Protein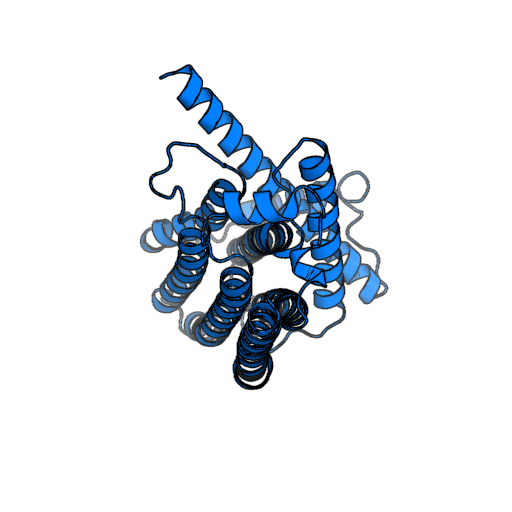 AF-A0A849WTG2-F1 (afdb_monomer)

Structure (mmCIF, N/CA/C/O backbone):
data_AF-A0A849WTG2-F1
#
_entry.id   AF-A0A849WTG2-F1
#
loop_
_atom_site.group_PDB
_atom_site.id
_atom_site.type_symbol
_atom_site.label_atom_id
_atom_site.label_alt_id
_atom_site.label_comp_id
_atom_site.label_asym_id
_atom_site.label_entity_id
_atom_site.label_seq_id
_atom_site.pdbx_PDB_ins_code
_atom_site.Cartn_x
_atom_site.Cartn_y
_atom_site.Cartn_z
_atom_site.occupancy
_atom_site.B_iso_or_equiv
_atom_site.auth_seq_id
_atom_site.auth_comp_id
_atom_site.auth_asym_id
_atom_site.auth_atom_id
_atom_site.pdbx_PDB_model_num
ATOM 1 N N . MET A 1 1 ? -2.937 24.743 -24.403 1.00 61.78 1 MET A N 1
ATOM 2 C CA . MET A 1 1 ? -2.869 24.737 -22.921 1.00 61.78 1 MET A CA 1
ATOM 3 C C . MET A 1 1 ? -4.159 24.230 -22.278 1.00 61.78 1 MET A C 1
ATOM 5 O O . MET A 1 1 ? -4.073 23.287 -21.507 1.00 61.78 1 MET A O 1
ATOM 9 N N . MET A 1 2 ? -5.340 24.755 -22.633 1.00 72.12 2 MET A N 1
ATOM 10 C CA . MET A 1 2 ? -6.619 24.367 -22.003 1.00 72.12 2 MET A CA 1
ATOM 11 C C . MET A 1 2 ? -6.964 22.867 -22.123 1.00 72.12 2 MET A C 1
ATOM 13 O O . MET A 1 2 ? -7.321 22.248 -21.130 1.00 72.12 2 MET A O 1
ATOM 17 N N . PHE A 1 3 ? -6.751 22.249 -23.293 1.00 72.12 3 PHE A N 1
ATOM 18 C CA . PHE A 1 3 ? -6.973 20.804 -23.487 1.00 72.12 3 PHE A CA 1
ATOM 19 C C . PHE A 1 3 ? -6.063 19.912 -22.629 1.00 72.12 3 PHE A C 1
ATOM 21 O O . PHE A 1 3 ? -6.516 18.898 -22.115 1.00 72.12 3 PHE A O 1
ATOM 28 N N . HIS A 1 4 ? -4.798 20.296 -22.437 1.00 70.12 4 HIS A N 1
ATOM 29 C CA . HIS A 1 4 ? -3.868 19.532 -21.595 1.00 70.12 4 HIS A CA 1
ATOM 30 C C . HIS A 1 4 ? -4.206 19.676 -20.108 1.00 70.12 4 HIS A C 1
ATOM 32 O O . HIS A 1 4 ? -4.157 18.700 -19.371 1.00 70.12 4 HIS A O 1
ATOM 38 N N . ALA A 1 5 ? -4.587 20.881 -19.673 1.00 73.69 5 ALA A N 1
ATOM 39 C CA . ALA A 1 5 ? -5.042 21.104 -18.304 1.00 73.69 5 ALA A CA 1
ATOM 40 C C . ALA A 1 5 ? -6.329 20.316 -18.003 1.00 73.69 5 ALA A C 1
ATOM 42 O O . ALA A 1 5 ? -6.465 19.747 -16.925 1.00 73.69 5 ALA A O 1
ATOM 43 N N . MET A 1 6 ? -7.246 20.238 -18.972 1.00 78.25 6 MET A N 1
ATOM 44 C CA . MET A 1 6 ? -8.478 19.462 -18.845 1.00 78.25 6 MET A CA 1
ATOM 45 C C . MET A 1 6 ? -8.214 17.951 -18.796 1.00 78.25 6 MET A C 1
ATOM 47 O O . MET A 1 6 ? -8.833 17.267 -17.987 1.00 78.25 6 MET A O 1
ATOM 51 N N . ALA A 1 7 ? -7.274 17.442 -19.601 1.00 78.25 7 ALA A N 1
ATOM 52 C CA . ALA A 1 7 ? -6.858 16.039 -19.556 1.00 78.25 7 ALA A CA 1
ATOM 53 C C . ALA A 1 7 ? -6.260 15.669 -18.189 1.00 78.25 7 ALA A C 1
ATOM 55 O O . ALA A 1 7 ? -6.759 14.755 -17.543 1.00 78.25 7 ALA A O 1
ATOM 56 N N . LEU A 1 8 ? -5.301 16.460 -17.692 1.00 77.44 8 LEU A N 1
ATOM 57 C CA . LEU A 1 8 ? -4.694 16.268 -16.367 1.00 77.44 8 LEU A CA 1
ATOM 58 C C . LEU A 1 8 ? -5.721 16.337 -15.228 1.00 77.44 8 LEU A C 1
ATOM 60 O O . LEU A 1 8 ? -5.628 15.594 -14.253 1.00 77.44 8 LEU A O 1
ATOM 64 N N . ALA A 1 9 ? -6.710 17.229 -15.331 1.00 81.25 9 ALA A N 1
ATOM 65 C CA . ALA A 1 9 ? -7.776 17.325 -14.339 1.00 81.25 9 ALA A CA 1
ATOM 66 C C . ALA A 1 9 ? -8.668 16.075 -14.345 1.00 81.25 9 ALA A C 1
ATOM 68 O O . ALA A 1 9 ? -8.989 15.545 -13.283 1.00 81.25 9 ALA A O 1
ATOM 69 N N . LEU A 1 10 ? -9.053 15.590 -15.527 1.00 84.62 10 LEU A N 1
ATOM 70 C CA . LEU A 1 10 ? -9.894 14.404 -15.673 1.00 84.62 10 LEU A CA 1
ATOM 71 C C . LEU A 1 10 ? -9.171 13.137 -15.201 1.00 84.62 10 LEU A C 1
ATOM 73 O O . LEU A 1 10 ? -9.749 12.322 -14.484 1.00 84.62 10 LEU A O 1
ATOM 77 N N . GLU A 1 11 ? -7.890 13.026 -15.532 1.00 80.25 11 GLU A N 1
ATOM 78 C CA . GLU A 1 11 ? -6.968 12.022 -15.014 1.00 80.25 11 GLU A CA 1
ATOM 79 C C . GLU A 1 11 ? -6.910 12.062 -13.482 1.00 80.25 11 GLU A C 1
ATOM 81 O O . GLU A 1 11 ? -7.234 11.072 -12.822 1.00 80.25 11 GLU A O 1
ATOM 86 N N . GLY A 1 12 ? -6.597 13.217 -12.889 1.00 82.94 12 GLY A N 1
ATOM 87 C CA . GLY A 1 12 ? -6.542 13.377 -11.434 1.00 82.94 12 GLY A CA 1
ATOM 88 C C . GLY A 1 12 ? -7.851 12.995 -10.735 1.00 82.94 12 GLY A C 1
ATOM 89 O O . GLY A 1 12 ? -7.831 12.328 -9.697 1.00 82.94 12 GLY A O 1
ATOM 90 N N . VAL A 1 13 ? -8.997 13.344 -11.329 1.00 87.94 13 VAL A N 1
ATOM 91 C CA . VAL A 1 13 ? -10.321 12.924 -10.844 1.00 87.94 13 VAL A CA 1
ATOM 92 C C . VAL A 1 13 ? -10.489 11.406 -10.932 1.00 87.94 13 VAL A C 1
ATOM 94 O O . VAL A 1 13 ? -10.992 10.807 -9.983 1.00 87.94 13 VAL A O 1
ATOM 97 N N . ALA A 1 14 ? -10.039 10.766 -12.013 1.00 87.12 14 ALA A N 1
ATOM 98 C CA . ALA A 1 14 ? -10.108 9.315 -12.166 1.00 87.12 14 ALA A CA 1
ATOM 99 C C . ALA A 1 14 ? -9.269 8.582 -11.106 1.00 87.12 14 ALA A C 1
ATOM 101 O O . ALA A 1 14 ? -9.755 7.627 -10.500 1.00 87.12 14 ALA A O 1
ATOM 102 N N . VAL A 1 15 ? -8.054 9.056 -10.808 1.00 86.50 15 VAL A N 1
ATOM 103 C CA . VAL A 1 15 ? -7.213 8.476 -9.743 1.00 86.50 15 VAL A CA 1
ATOM 104 C C . VAL A 1 15 ? -7.817 8.695 -8.364 1.00 86.50 15 VAL A C 1
ATOM 106 O O . VAL A 1 15 ? -7.842 7.771 -7.547 1.00 86.50 15 VAL A O 1
ATOM 109 N N . ALA A 1 16 ? -8.361 9.884 -8.103 1.00 88.69 16 ALA A N 1
ATOM 110 C CA . ALA A 1 16 ? -9.050 10.150 -6.849 1.00 88.69 16 ALA A CA 1
ATOM 111 C C . ALA A 1 16 ? -10.282 9.251 -6.676 1.00 88.69 16 ALA A C 1
ATOM 113 O O . ALA A 1 16 ? -10.484 8.689 -5.597 1.00 88.69 16 ALA A O 1
ATOM 114 N N . ALA A 1 17 ? -11.070 9.062 -7.736 1.00 90.69 17 ALA A N 1
ATOM 115 C CA . ALA A 1 17 ? -12.213 8.157 -7.744 1.00 90.69 17 ALA A CA 1
ATOM 116 C C . ALA A 1 17 ? -11.779 6.700 -7.530 1.00 90.69 17 ALA A C 1
ATOM 118 O O . ALA A 1 17 ? -12.360 6.012 -6.694 1.00 90.69 17 ALA A O 1
ATOM 119 N N . PHE A 1 18 ? -10.723 6.245 -8.212 1.00 90.12 18 PHE A N 1
ATOM 120 C CA . PHE A 1 18 ? -10.178 4.897 -8.051 1.00 90.12 18 PHE A CA 1
ATOM 121 C C . PHE A 1 18 ? -9.731 4.627 -6.610 1.00 90.12 18 PHE A C 1
ATOM 123 O O . PHE A 1 18 ? -10.156 3.638 -6.011 1.00 90.12 18 PHE A O 1
ATOM 130 N N . LEU A 1 19 ? -8.914 5.511 -6.033 1.00 91.44 19 LEU A N 1
ATOM 131 C CA . LEU A 1 19 ? -8.413 5.355 -4.668 1.00 91.44 19 LEU A CA 1
ATOM 132 C C . LEU A 1 19 ? -9.533 5.376 -3.635 1.00 91.44 19 LEU A C 1
ATOM 134 O O . LEU A 1 19 ? -9.585 4.513 -2.760 1.00 91.44 19 LEU A O 1
ATOM 138 N N . THR A 1 20 ? -10.432 6.358 -3.728 1.00 90.69 20 THR A N 1
ATOM 139 C CA . THR A 1 20 ? -11.531 6.500 -2.766 1.00 90.69 20 THR A CA 1
ATOM 140 C C . THR A 1 20 ? -12.502 5.333 -2.857 1.00 90.69 20 THR A C 1
ATOM 142 O O . THR A 1 20 ? -12.829 4.749 -1.824 1.00 90.69 20 THR A O 1
ATOM 145 N N . ALA A 1 21 ? -12.905 4.929 -4.065 1.00 90.62 21 ALA A N 1
ATOM 146 C CA . ALA A 1 21 ? -13.768 3.770 -4.264 1.00 90.62 21 ALA A CA 1
ATOM 147 C C . ALA A 1 21 ? -13.108 2.491 -3.734 1.00 90.62 21 ALA A C 1
ATOM 149 O O . ALA A 1 21 ? -13.734 1.747 -2.979 1.00 90.62 21 ALA A O 1
ATOM 150 N N . SER A 1 22 ? -11.829 2.271 -4.049 1.00 90.50 22 SER A N 1
ATOM 151 C CA . SER A 1 22 ? -11.081 1.102 -3.580 1.00 90.50 22 SER A CA 1
ATOM 152 C C . SER A 1 22 ? -10.961 1.076 -2.058 1.00 90.50 22 SER A C 1
ATOM 154 O O . SER A 1 22 ? -11.213 0.039 -1.454 1.00 90.50 22 SER A O 1
ATOM 156 N N . ALA A 1 23 ? -10.660 2.205 -1.410 1.00 89.06 23 ALA A N 1
ATOM 157 C CA . ALA A 1 23 ? -10.573 2.287 0.048 1.00 89.06 23 ALA A CA 1
ATOM 158 C C . ALA A 1 23 ? -11.930 2.052 0.738 1.00 89.06 23 ALA A C 1
ATOM 160 O O . ALA A 1 23 ? -11.987 1.378 1.768 1.00 89.06 23 ALA A O 1
ATOM 161 N N . VAL A 1 24 ? -13.028 2.560 0.165 1.00 88.69 24 VAL A N 1
ATOM 162 C CA . VAL A 1 24 ? -14.396 2.300 0.650 1.00 88.69 24 VAL A CA 1
ATOM 163 C C . VAL A 1 24 ? -14.738 0.815 0.523 1.00 88.69 24 VAL A C 1
ATOM 165 O O . VAL A 1 24 ? -15.196 0.205 1.490 1.00 88.69 24 VAL A O 1
ATOM 168 N N . VAL A 1 25 ? -14.474 0.207 -0.637 1.00 88.25 25 VAL A N 1
ATOM 169 C CA . VAL A 1 25 ? -14.691 -1.232 -0.851 1.00 88.25 25 VAL A CA 1
ATOM 170 C C . VAL A 1 25 ? -13.848 -2.049 0.124 1.00 88.25 25 VAL A C 1
ATOM 172 O O . VAL A 1 25 ? -14.373 -2.965 0.756 1.00 88.25 25 VAL A O 1
ATOM 175 N N . LEU A 1 26 ? -12.578 -1.685 0.312 1.00 88.12 26 LEU A N 1
ATOM 176 C CA . LEU A 1 26 ? -11.672 -2.360 1.235 1.00 88.12 26 LEU A CA 1
ATOM 177 C C . LEU A 1 26 ? -12.213 -2.329 2.666 1.00 88.12 26 LEU A C 1
ATOM 179 O O . LEU A 1 26 ? -12.314 -3.375 3.293 1.00 88.12 26 LEU A O 1
ATOM 183 N N . LEU A 1 27 ? -12.640 -1.162 3.157 1.00 86.56 27 LEU A N 1
ATOM 184 C CA . LEU A 1 27 ? -13.248 -1.011 4.484 1.00 86.56 27 LEU A CA 1
ATOM 185 C C . LEU A 1 27 ? -14.504 -1.872 4.660 1.00 86.56 27 LEU A C 1
ATOM 187 O O . LEU A 1 27 ? -14.713 -2.469 5.720 1.00 86.56 27 LEU A O 1
ATOM 191 N N . GLN A 1 28 ? -15.350 -1.941 3.632 1.00 86.94 28 GLN A N 1
ATOM 192 C CA . GLN A 1 28 ? -16.576 -2.730 3.680 1.00 86.94 28 GLN A CA 1
ATOM 193 C C . GLN A 1 28 ? -16.267 -4.231 3.702 1.00 86.94 28 GLN A C 1
ATOM 195 O O . GLN A 1 28 ? -16.820 -4.971 4.521 1.00 86.94 28 GLN A O 1
ATOM 200 N N . LEU A 1 29 ? -15.359 -4.678 2.831 1.00 87.56 29 LEU A N 1
ATOM 201 C CA . LEU A 1 29 ? -14.892 -6.061 2.787 1.00 87.56 29 LEU A CA 1
ATOM 202 C C . LEU A 1 29 ? -14.212 -6.452 4.098 1.00 87.56 29 LEU A C 1
ATOM 204 O O . LEU A 1 29 ? -14.473 -7.528 4.621 1.00 87.56 29 LEU A O 1
ATOM 208 N N . GLU A 1 30 ? -13.417 -5.563 4.683 1.00 85.19 30 GLU A N 1
ATOM 209 C CA . GLU A 1 30 ? -12.710 -5.797 5.937 1.00 85.19 30 GLU A CA 1
ATOM 210 C C . GLU A 1 30 ? -13.672 -6.073 7.104 1.00 85.19 30 GLU A C 1
ATOM 212 O O . GLU A 1 30 ? -13.393 -6.925 7.952 1.00 85.19 30 GLU A O 1
ATOM 217 N N . ARG A 1 31 ? -14.830 -5.399 7.133 1.00 83.69 31 ARG A N 1
ATOM 218 C CA . ARG A 1 31 ? -15.900 -5.649 8.115 1.00 83.69 31 ARG A CA 1
ATOM 219 C C . ARG A 1 31 ? -16.615 -6.972 7.872 1.00 83.69 31 ARG A C 1
ATOM 221 O O . ARG A 1 31 ? -16.946 -7.663 8.832 1.00 83.69 31 ARG A O 1
ATOM 228 N N . ARG A 1 32 ? -16.850 -7.331 6.608 1.00 86.50 32 ARG A N 1
ATOM 229 C CA . ARG A 1 32 ? -17.451 -8.624 6.251 1.00 86.50 32 ARG A CA 1
ATOM 230 C C . ARG A 1 32 ? -16.522 -9.782 6.599 1.00 86.50 32 ARG A C 1
ATOM 232 O O . ARG A 1 32 ? -16.961 -10.715 7.255 1.00 86.50 32 ARG A O 1
ATOM 239 N N . VAL A 1 33 ? -15.244 -9.698 6.233 1.00 86.44 33 VAL A N 1
ATOM 240 C CA . VAL A 1 33 ? -14.244 -10.724 6.563 1.00 86.44 33 VAL A CA 1
ATOM 241 C C . VAL A 1 33 ? -14.075 -10.847 8.072 1.00 86.44 33 VAL A C 1
ATOM 243 O O . VAL A 1 33 ? -14.044 -11.959 8.581 1.00 86.44 33 VAL A O 1
ATOM 246 N N . GLN A 1 34 ? -14.057 -9.735 8.810 1.00 84.38 34 GLN A N 1
ATOM 247 C CA . GLN A 1 34 ? -14.027 -9.796 10.271 1.00 84.38 34 GLN A CA 1
ATOM 248 C C . GLN A 1 34 ? -15.245 -10.526 10.848 1.00 84.38 34 GLN A C 1
ATOM 250 O O . GLN A 1 34 ? -15.098 -11.348 11.744 1.00 84.38 34 GLN A O 1
ATOM 255 N N . ALA A 1 35 ? -16.442 -10.244 10.334 1.00 86.31 35 ALA A N 1
ATOM 256 C CA . ALA A 1 35 ? -17.654 -10.917 10.782 1.00 86.31 35 ALA A CA 1
ATOM 257 C C . ALA A 1 35 ? -17.614 -12.425 10.484 1.00 86.31 35 ALA A C 1
ATOM 259 O O . ALA A 1 35 ? -17.965 -13.221 11.350 1.00 86.31 35 ALA A O 1
ATOM 260 N N . LEU A 1 36 ? -17.094 -12.810 9.313 1.00 86.50 36 LEU A N 1
ATOM 261 C CA . LEU A 1 36 ? -16.883 -14.210 8.941 1.00 86.50 36 LEU A CA 1
ATOM 262 C C . LEU A 1 36 ? -15.901 -14.920 9.884 1.00 86.50 36 LEU A C 1
ATOM 264 O O . LEU A 1 36 ? -16.203 -16.019 10.339 1.00 86.50 36 LEU A O 1
ATOM 268 N N . VAL A 1 37 ? -14.767 -14.289 10.212 1.00 85.31 37 VAL A N 1
ATOM 269 C CA . VAL A 1 37 ? -13.775 -14.832 11.163 1.00 85.31 37 VAL A CA 1
ATOM 270 C C . VAL A 1 37 ? -14.373 -14.983 12.566 1.00 85.31 37 VAL A C 1
ATOM 272 O O . VAL A 1 37 ? -14.095 -15.952 13.261 1.00 85.31 37 VAL A O 1
ATOM 275 N N . GLU A 1 38 ? -15.224 -14.045 12.977 1.00 86.56 38 GLU A N 1
ATOM 276 C CA . GLU A 1 38 ? -15.895 -14.051 14.282 1.00 86.56 38 GLU A CA 1
ATOM 277 C C . GLU A 1 38 ? -17.193 -14.888 14.296 1.00 86.56 38 GLU A C 1
ATOM 279 O O . GLU A 1 38 ? -17.930 -14.844 15.280 1.00 86.56 38 GLU A O 1
ATOM 284 N N . HIS A 1 39 ? -17.505 -15.623 13.218 1.00 87.12 39 HIS A N 1
ATOM 285 C CA . HIS A 1 39 ? -18.748 -16.390 13.048 1.00 87.12 39 HIS A CA 1
ATOM 286 C C . HIS A 1 39 ? -20.031 -15.592 13.353 1.00 87.12 39 HIS A C 1
ATOM 288 O O . HIS A 1 39 ? -21.012 -16.124 13.875 1.00 87.12 39 HIS A O 1
ATOM 294 N N . ARG A 1 40 ? -20.049 -14.302 12.999 1.00 88.25 40 ARG A N 1
ATOM 295 C CA . ARG A 1 40 ? -21.227 -13.431 13.101 1.00 88.25 40 ARG A CA 1
ATOM 296 C C . ARG A 1 40 ? -21.621 -12.867 11.743 1.00 88.25 40 ARG A C 1
ATOM 298 O O . ARG A 1 40 ? -20.834 -12.824 10.801 1.00 88.25 40 ARG A O 1
ATOM 305 N N . VAL A 1 41 ? -22.856 -12.388 11.648 1.00 84.00 41 VAL A N 1
ATOM 306 C CA . VAL A 1 41 ? -23.346 -11.738 10.429 1.00 84.00 41 VAL A CA 1
ATOM 307 C C . VAL A 1 41 ? -22.656 -10.382 10.262 1.00 84.00 41 VAL A C 1
ATOM 309 O O . VAL A 1 41 ? -22.558 -9.592 11.205 1.00 84.00 41 VAL A O 1
ATOM 312 N N . GLY A 1 42 ? -22.136 -10.135 9.058 1.00 81.00 42 GLY A N 1
ATOM 313 C CA . GLY A 1 42 ? -21.521 -8.863 8.689 1.00 81.00 42 GLY A CA 1
ATOM 314 C C . GLY A 1 42 ? -22.534 -7.722 8.559 1.00 81.00 42 GLY A C 1
ATOM 315 O O . GLY A 1 42 ? -23.732 -7.912 8.756 1.00 81.00 42 GLY A O 1
ATOM 316 N N . PRO A 1 43 ? -22.070 -6.509 8.227 1.00 79.00 43 PRO A N 1
ATOM 317 C CA . PRO A 1 43 ? -22.969 -5.387 7.990 1.00 79.00 43 PRO A CA 1
ATOM 318 C C . PRO A 1 43 ? -23.872 -5.662 6.776 1.00 79.00 43 PRO A C 1
ATOM 320 O O . PRO A 1 43 ? -23.395 -5.634 5.643 1.00 79.00 43 PRO A O 1
ATOM 323 N N . ASP A 1 44 ? -25.161 -5.899 7.032 1.00 80.88 44 ASP A N 1
ATOM 324 C CA . ASP A 1 44 ? -26.187 -6.187 6.012 1.00 80.88 44 ASP A CA 1
ATOM 325 C C . ASP A 1 44 ? -27.456 -5.321 6.172 1.00 80.88 44 ASP A C 1
ATOM 327 O O . ASP A 1 44 ? -28.506 -5.595 5.607 1.00 80.88 44 ASP A O 1
ATOM 331 N N . GLN A 1 45 ? -27.384 -4.265 6.991 1.00 75.44 45 GLN A N 1
ATOM 332 C CA . GLN A 1 45 ? -28.571 -3.510 7.412 1.00 75.44 45 GLN A CA 1
ATOM 333 C C . GLN A 1 45 ? -28.904 -2.308 6.517 1.00 75.44 45 GLN A C 1
ATOM 335 O O . GLN A 1 45 ? -30.073 -1.949 6.404 1.00 75.44 45 GLN A O 1
ATOM 340 N N . VAL A 1 46 ? -27.910 -1.650 5.902 1.00 80.38 46 VAL A N 1
ATOM 341 C CA . VAL A 1 46 ? -28.131 -0.406 5.139 1.00 80.38 46 VAL A CA 1
ATOM 342 C C . VAL A 1 46 ? -27.754 -0.571 3.662 1.00 80.38 46 VAL A C 1
ATOM 344 O O . VAL A 1 46 ? -26.576 -0.589 3.297 1.00 80.38 46 VAL A O 1
ATOM 347 N N . GLY A 1 47 ? -28.775 -0.619 2.801 1.00 78.56 47 GLY A N 1
ATOM 348 C CA . GLY A 1 47 ? -28.646 -0.815 1.351 1.00 78.56 47 GLY A CA 1
ATOM 349 C C . GLY A 1 47 ? -28.472 -2.287 0.942 1.00 78.56 47 GLY A C 1
ATOM 350 O O . GLY A 1 47 ? -28.310 -3.147 1.807 1.00 78.56 47 GLY A O 1
ATOM 351 N N . PRO A 1 48 ? -28.485 -2.603 -0.367 1.00 77.25 48 PRO A N 1
ATOM 352 C CA . PRO A 1 48 ? -28.322 -3.974 -0.851 1.00 77.25 48 PRO A CA 1
ATOM 353 C C . PRO A 1 48 ? -26.940 -4.516 -0.454 1.00 77.25 48 PRO A C 1
ATOM 355 O O . PRO A 1 48 ? -25.907 -3.950 -0.819 1.00 77.25 48 PRO A O 1
ATOM 358 N N . GLY A 1 49 ? -26.914 -5.578 0.357 1.00 74.25 49 GLY A N 1
ATOM 359 C CA . GLY A 1 49 ? -25.685 -6.142 0.919 1.00 74.25 49 GLY A CA 1
ATOM 360 C C . GLY A 1 49 ? -24.941 -5.204 1.883 1.00 74.25 49 GLY A C 1
ATOM 361 O O . GLY A 1 49 ? -23.726 -5.320 2.044 1.00 74.25 49 GLY A O 1
ATOM 362 N N . GLY A 1 50 ? -25.582 -4.190 2.462 1.00 75.88 50 GLY A N 1
ATOM 363 C CA . GLY A 1 50 ? -24.893 -3.255 3.356 1.00 75.88 50 GLY A CA 1
ATOM 364 C C . GLY A 1 50 ? -23.954 -2.260 2.656 1.00 75.88 50 GLY A C 1
ATOM 365 O O . GLY A 1 50 ? -23.141 -1.626 3.329 1.00 75.88 50 GLY A O 1
ATOM 366 N N . ALA A 1 51 ? -24.021 -2.103 1.327 1.00 75.81 51 ALA A N 1
ATOM 367 C CA . ALA A 1 51 ? -23.124 -1.217 0.567 1.00 75.81 51 ALA A CA 1
ATOM 368 C C . ALA A 1 51 ? -23.140 0.247 1.055 1.00 75.81 51 ALA A C 1
ATOM 370 O O . ALA A 1 51 ? -22.135 0.950 0.967 1.00 75.81 51 ALA A O 1
ATOM 371 N N . LEU A 1 52 ? -24.264 0.699 1.616 1.00 80.38 52 LEU A N 1
ATOM 372 C CA . LEU A 1 52 ? -24.443 2.065 2.110 1.00 80.38 52 LEU A CA 1
ATOM 373 C C . LEU A 1 52 ? -24.079 2.216 3.599 1.00 80.38 52 LEU A C 1
ATOM 375 O O . LEU A 1 52 ? -24.140 3.322 4.139 1.00 80.38 52 LEU A O 1
ATOM 379 N N . GLN A 1 53 ? -23.657 1.140 4.270 1.00 82.62 53 GLN A N 1
ATOM 380 C CA . GLN A 1 53 ? -23.332 1.154 5.698 1.00 82.62 53 GLN A CA 1
ATOM 381 C C . GLN A 1 53 ? -22.203 2.140 6.036 1.00 82.62 53 GLN A C 1
ATOM 383 O O . GLN A 1 53 ? -22.280 2.843 7.041 1.00 82.62 53 GLN A O 1
ATOM 388 N N . LEU A 1 54 ? -21.162 2.224 5.199 1.00 78.75 54 LEU A N 1
ATOM 389 C CA . LEU A 1 54 ? -20.047 3.156 5.415 1.00 78.75 54 LEU A CA 1
ATOM 390 C C . LEU A 1 54 ? -20.488 4.619 5.333 1.00 78.75 54 LEU A C 1
ATOM 392 O O . LEU A 1 54 ? -20.024 5.439 6.123 1.00 78.75 54 LEU A O 1
ATOM 396 N N . LEU A 1 55 ? -21.412 4.936 4.422 1.00 79.00 55 LEU A N 1
ATOM 397 C CA . LEU A 1 55 ? -21.988 6.276 4.328 1.00 79.00 55 LEU A CA 1
ATOM 398 C C . LEU A 1 55 ? -22.825 6.588 5.572 1.00 79.00 55 LEU A C 1
ATOM 400 O O . LEU A 1 55 ? -22.667 7.657 6.155 1.00 79.00 55 LEU A O 1
ATOM 404 N N . ALA A 1 56 ? -23.650 5.645 6.033 1.00 80.75 56 ALA A N 1
ATOM 405 C CA . ALA A 1 56 ? -24.437 5.816 7.254 1.00 80.75 56 ALA A CA 1
ATOM 406 C C . ALA A 1 56 ? -23.554 6.040 8.496 1.00 80.75 56 ALA A C 1
ATOM 408 O O . ALA A 1 56 ? -23.850 6.910 9.317 1.00 80.75 56 ALA A O 1
ATOM 409 N N . ASP A 1 57 ? -22.442 5.310 8.614 1.00 76.44 57 ASP A N 1
ATOM 410 C CA . ASP A 1 57 ? -21.482 5.496 9.704 1.00 76.44 57 ASP A CA 1
ATOM 411 C C . ASP A 1 57 ? -20.783 6.854 9.632 1.00 76.44 57 ASP A C 1
ATOM 413 O O . ASP A 1 57 ? -20.641 7.521 10.660 1.00 76.44 57 ASP A O 1
ATOM 417 N N . LEU A 1 58 ? -20.399 7.296 8.432 1.00 75.50 58 LEU A N 1
ATOM 418 C CA . LEU A 1 58 ? -19.826 8.622 8.225 1.00 75.50 58 LEU A CA 1
ATOM 419 C C . LEU A 1 58 ? -20.811 9.714 8.664 1.00 75.50 58 LEU A C 1
ATOM 421 O O . LEU A 1 58 ? -20.456 10.561 9.485 1.00 75.50 58 LEU A O 1
ATOM 425 N N . PHE A 1 59 ? -22.062 9.658 8.194 1.00 79.25 59 PHE A N 1
ATOM 426 C CA . PHE A 1 59 ? -23.113 10.601 8.591 1.00 79.25 59 PHE A CA 1
ATOM 427 C C . PHE A 1 59 ? -23.332 10.603 10.105 1.00 79.25 59 PHE A C 1
ATOM 429 O O . PHE A 1 59 ? -23.354 11.665 10.730 1.00 79.25 59 PHE A O 1
ATOM 436 N N . LYS A 1 60 ? -23.418 9.420 10.720 1.00 77.44 60 LYS A N 1
ATOM 437 C CA . LYS A 1 60 ? -23.578 9.265 12.170 1.00 77.44 60 LYS A CA 1
ATOM 438 C C . LYS A 1 60 ? -22.436 9.913 12.949 1.00 77.44 60 LYS A C 1
ATOM 440 O O . LYS A 1 60 ? -22.674 10.522 13.993 1.00 77.44 60 LYS A O 1
ATOM 445 N N . MET A 1 61 ? -21.199 9.779 12.476 1.00 71.44 61 MET A N 1
ATOM 446 C CA . MET A 1 61 ? -20.033 10.367 13.133 1.00 71.44 61 MET A CA 1
ATOM 447 C C . MET A 1 61 ? -19.971 11.884 12.961 1.00 71.44 61 MET A C 1
ATOM 449 O O . MET A 1 61 ? -19.727 12.581 13.946 1.00 71.44 61 MET A O 1
ATOM 453 N N . VAL A 1 62 ? -20.236 12.395 11.753 1.00 73.44 62 VAL A N 1
ATOM 454 C CA . VAL A 1 62 ? -20.307 13.840 11.479 1.00 73.44 62 VAL A CA 1
ATOM 455 C C . VAL A 1 62 ? -21.369 14.494 12.361 1.00 73.44 62 VAL A C 1
ATOM 457 O O . VAL A 1 62 ? -21.098 15.515 12.992 1.00 73.44 62 VAL A O 1
ATOM 460 N N . TRP A 1 63 ? -22.536 13.858 12.485 1.00 74.81 63 TRP A N 1
ATOM 461 C CA . TRP A 1 63 ? -23.635 14.346 13.316 1.00 74.81 63 TRP A CA 1
ATOM 462 C C . TRP A 1 63 ? -23.327 14.301 14.818 1.00 74.81 63 TRP A C 1
ATOM 464 O O . TRP A 1 63 ? -23.692 15.209 15.558 1.00 74.81 63 TRP A O 1
ATOM 474 N N . ARG A 1 64 ? -22.609 13.269 15.289 1.00 66.62 64 ARG A N 1
ATOM 475 C CA . ARG A 1 64 ? -22.182 13.151 16.699 1.00 66.62 64 ARG A CA 1
ATOM 476 C C . ARG A 1 64 ? -21.097 14.149 17.114 1.00 66.62 64 ARG A C 1
ATOM 478 O O . ARG A 1 64 ? -20.805 14.234 18.303 1.00 66.62 64 ARG A O 1
ATOM 485 N N . GLY A 1 65 ? -20.505 14.869 16.161 1.00 56.47 65 GLY A N 1
ATOM 486 C CA . GLY A 1 65 ? -19.819 16.149 16.346 1.00 56.47 65 GLY A CA 1
ATOM 487 C C . GLY A 1 65 ? -19.126 16.395 17.692 1.00 56.47 65 GLY A C 1
ATOM 488 O O . GLY A 1 65 ? -19.599 17.197 18.488 1.00 56.47 65 GLY A O 1
ATOM 489 N N . ARG A 1 66 ? -17.939 15.816 17.917 1.00 53.62 66 ARG A N 1
ATOM 490 C CA . ARG A 1 66 ? -16.932 16.452 18.791 1.00 53.62 66 ARG A CA 1
ATOM 491 C C . ARG A 1 66 ? -15.803 16.994 17.923 1.00 53.62 66 ARG A C 1
ATOM 493 O O . ARG A 1 66 ? -14.857 16.283 17.587 1.00 53.62 66 ARG A O 1
ATOM 500 N N . ARG A 1 67 ? -15.942 18.259 17.518 1.00 54.34 67 ARG A N 1
ATOM 501 C CA . ARG A 1 67 ? -14.914 19.028 16.806 1.00 54.34 67 ARG A CA 1
ATOM 502 C C . ARG A 1 67 ? -13.886 19.558 17.805 1.00 54.34 67 ARG A C 1
ATOM 504 O O . ARG A 1 67 ? -13.953 20.708 18.203 1.00 54.34 67 ARG A O 1
ATOM 511 N N . ASN A 1 68 ? -12.911 18.727 18.153 1.00 55.53 68 ASN A N 1
ATOM 512 C CA . ASN A 1 68 ? -11.667 19.198 18.769 1.00 55.53 68 ASN A CA 1
ATOM 513 C C . ASN A 1 68 ? -10.525 19.051 17.756 1.00 55.53 68 ASN A C 1
ATOM 515 O O . ASN A 1 68 ? -9.603 18.268 17.969 1.00 55.53 68 ASN A O 1
ATOM 519 N N . LEU A 1 69 ? -10.617 19.714 16.601 1.00 58.34 69 LEU A N 1
ATOM 520 C CA . LEU A 1 69 ? -9.464 19.909 15.717 1.00 58.34 69 LEU A CA 1
ATOM 521 C C . LEU A 1 69 ? -9.011 21.353 15.898 1.00 58.34 69 LEU A C 1
ATOM 523 O O . LEU A 1 69 ? -9.772 22.275 15.614 1.00 58.34 69 LEU A O 1
ATOM 527 N N . SER A 1 70 ? -7.801 21.532 16.419 1.00 64.56 70 SER A N 1
ATOM 528 C CA . SER A 1 70 ? -7.177 22.850 16.474 1.00 64.56 70 SER A CA 1
ATOM 529 C C . SER A 1 70 ? -6.913 23.328 15.046 1.00 64.56 70 SER A C 1
ATOM 531 O O . SER A 1 70 ? -6.441 22.552 14.212 1.00 64.56 70 SER A O 1
ATOM 533 N N . LEU A 1 71 ? -7.185 24.605 14.757 1.00 68.12 71 LEU A N 1
ATOM 534 C CA . LEU A 1 71 ? -6.889 25.209 13.450 1.00 68.12 71 LEU A CA 1
ATOM 535 C C . LEU A 1 71 ? -5.397 25.097 13.086 1.00 68.12 71 LEU A C 1
ATOM 537 O O . LEU A 1 71 ? -5.066 25.016 11.907 1.00 68.12 71 LEU A O 1
ATOM 541 N N . ALA A 1 72 ? -4.513 25.016 14.086 1.00 69.44 72 ALA A N 1
ATOM 542 C CA . ALA A 1 72 ? -3.074 24.846 13.890 1.00 69.44 72 ALA A CA 1
ATOM 543 C C . ALA A 1 72 ? -2.688 23.463 13.329 1.00 69.44 72 ALA A C 1
ATOM 545 O O . ALA A 1 72 ? -1.658 23.330 12.676 1.00 69.44 72 ALA A O 1
ATOM 546 N N . GLU A 1 73 ? -3.507 22.432 13.553 1.00 70.00 73 GLU A N 1
ATOM 547 C CA . GLU A 1 73 ? -3.231 21.073 13.067 1.00 70.00 73 GLU A CA 1
ATOM 548 C C . GLU A 1 73 ? -3.745 20.852 11.635 1.00 70.00 73 GLU A C 1
ATOM 550 O O . GLU A 1 73 ? -3.295 19.935 10.946 1.00 70.00 73 GLU A O 1
ATOM 555 N N . LEU A 1 74 ? -4.687 21.684 11.176 1.00 74.88 74 LEU A N 1
ATOM 556 C CA . LEU A 1 74 ? -5.368 21.540 9.889 1.00 74.88 74 LEU A CA 1
ATOM 557 C C . LEU A 1 74 ? -4.425 21.358 8.681 1.00 74.88 74 LEU A C 1
ATOM 559 O O . LEU A 1 74 ? -4.688 20.433 7.913 1.00 74.88 74 LEU A O 1
ATOM 563 N N . PRO A 1 75 ? -3.335 22.140 8.496 1.00 79.12 75 PRO A N 1
ATOM 564 C CA . PRO A 1 75 ? -2.459 21.977 7.332 1.00 79.12 75 PRO A CA 1
ATOM 565 C C . PRO A 1 75 ? -1.728 20.626 7.302 1.00 79.12 75 PRO A C 1
ATOM 567 O O . PRO A 1 75 ? -1.479 20.083 6.229 1.00 79.12 75 PRO A O 1
ATOM 570 N N . PHE A 1 76 ? -1.406 20.049 8.462 1.00 76.81 76 PHE A N 1
ATOM 571 C CA . PHE A 1 76 ? -0.750 18.741 8.527 1.00 76.81 76 PHE A CA 1
ATOM 572 C C . PHE A 1 76 ? -1.727 17.613 8.195 1.00 76.81 76 PHE A C 1
ATOM 574 O O . PHE A 1 76 ? -1.383 16.694 7.453 1.00 76.81 76 PHE A O 1
ATOM 581 N N . TRP A 1 77 ? -2.966 17.705 8.688 1.00 76.75 77 TRP A N 1
ATOM 582 C CA . TRP A 1 77 ? -4.019 16.744 8.359 1.00 76.75 77 TRP A CA 1
ATOM 583 C C . TRP A 1 77 ? -4.388 16.763 6.882 1.00 76.75 77 TRP A C 1
ATOM 585 O O . TRP A 1 77 ? -4.572 15.702 6.287 1.00 76.75 77 TRP A O 1
ATOM 595 N N . THR A 1 78 ? -4.490 17.951 6.283 1.00 83.25 78 THR A N 1
ATOM 596 C CA . THR A 1 78 ? -4.770 18.073 4.851 1.00 83.25 78 THR A CA 1
ATOM 597 C C . THR A 1 78 ? -3.605 17.542 4.026 1.00 83.25 78 THR A C 1
ATOM 599 O O . THR A 1 78 ? -3.836 16.740 3.125 1.00 83.25 78 THR A O 1
ATOM 602 N N . ALA A 1 79 ? -2.360 17.895 4.363 1.00 84.81 79 ALA A N 1
ATOM 603 C CA . ALA A 1 79 ? -1.183 17.364 3.679 1.00 84.81 79 ALA A CA 1
ATOM 604 C C . ALA A 1 79 ? -1.139 15.829 3.732 1.00 84.81 79 ALA A C 1
ATOM 606 O O . ALA A 1 79 ? -0.980 15.181 2.698 1.00 84.81 79 ALA A O 1
ATOM 607 N N . LEU A 1 80 ? -1.358 15.244 4.913 1.00 82.81 80 LEU A N 1
ATOM 608 C CA . LEU A 1 80 ? -1.366 13.796 5.085 1.00 82.81 80 LEU A CA 1
ATOM 609 C C . LEU A 1 80 ? -2.500 13.126 4.287 1.00 82.81 80 LEU A C 1
ATOM 611 O O . LEU A 1 80 ? -2.2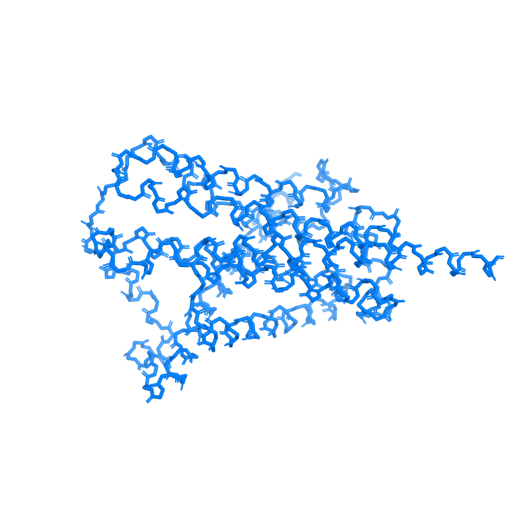87 12.061 3.712 1.00 82.81 80 LEU A O 1
ATOM 615 N N . PHE A 1 81 ? -3.674 13.763 4.203 1.00 86.69 81 PHE A N 1
ATOM 616 C CA . PHE A 1 81 ? -4.809 13.270 3.418 1.00 86.69 81 PHE A CA 1
ATOM 617 C C . PHE A 1 81 ? -4.528 13.210 1.919 1.00 86.69 81 PHE A C 1
ATOM 619 O O . PHE A 1 81 ? -4.886 12.231 1.269 1.00 86.69 81 PHE A O 1
ATOM 626 N N . PHE A 1 82 ? -3.908 14.254 1.364 1.00 88.56 82 PHE A N 1
ATOM 627 C CA . PHE A 1 82 ? -3.664 14.356 -0.076 1.00 88.56 82 PHE A CA 1
ATOM 628 C C . PHE A 1 82 ? -2.463 13.532 -0.544 1.00 88.56 82 PHE A C 1
ATOM 630 O O . PHE A 1 82 ? -2.370 13.195 -1.723 1.00 88.56 82 PHE A O 1
ATOM 637 N N . LEU A 1 83 ? -1.561 13.156 0.359 1.00 89.12 83 LEU A N 1
ATOM 638 C CA . LEU A 1 83 ? -0.339 12.439 0.014 1.00 89.12 83 LEU A CA 1
ATOM 639 C C . LEU A 1 83 ? -0.545 11.093 -0.722 1.00 89.12 83 LEU A C 1
ATOM 641 O O . LEU A 1 83 ? 0.105 10.909 -1.752 1.00 89.12 83 LEU A O 1
ATOM 645 N N . PRO A 1 84 ? -1.448 10.176 -0.309 1.00 89.50 84 PRO A N 1
ATOM 646 C CA . PRO A 1 84 ? -1.702 8.944 -1.066 1.00 89.50 84 PRO A CA 1
ATOM 647 C C . PRO A 1 84 ? -2.279 9.206 -2.468 1.00 89.50 84 PRO A C 1
ATOM 649 O O . PRO A 1 84 ? -2.030 8.427 -3.391 1.00 89.50 84 PRO A O 1
ATOM 652 N N . PHE A 1 85 ? -3.001 10.318 -2.659 1.00 89.94 85 PHE A N 1
ATOM 653 C CA . PHE A 1 85 ? -3.488 10.736 -3.977 1.00 89.94 85 PHE A CA 1
ATOM 654 C C . PHE A 1 85 ? -2.347 11.191 -4.875 1.00 89.94 85 PHE A C 1
ATOM 656 O O . PHE A 1 85 ? -2.269 10.747 -6.015 1.00 89.94 85 PHE A O 1
ATOM 663 N N . VAL A 1 86 ? -1.437 12.020 -4.355 1.00 88.62 86 VAL A N 1
ATOM 664 C CA . VAL A 1 86 ? -0.238 12.450 -5.091 1.00 88.62 86 VAL A CA 1
ATOM 665 C C . VAL A 1 86 ? 0.637 11.246 -5.437 1.00 88.62 86 VAL A C 1
ATOM 667 O O . VAL A 1 86 ? 1.075 11.119 -6.575 1.00 88.62 86 VAL A O 1
ATOM 670 N N . PHE A 1 87 ? 0.836 10.329 -4.488 1.00 89.56 87 PHE A N 1
ATOM 671 C CA . PHE A 1 87 ? 1.584 9.091 -4.705 1.00 89.56 87 PHE A CA 1
ATOM 672 C C . PHE A 1 87 ? 0.995 8.267 -5.857 1.00 89.56 87 PHE A C 1
ATOM 674 O O . PHE A 1 87 ? 1.701 7.884 -6.783 1.00 89.56 87 PHE A O 1
ATOM 681 N N . THR A 1 88 ? -0.316 8.036 -5.840 1.00 87.50 88 THR A N 1
ATOM 682 C CA . THR A 1 88 ? -0.975 7.204 -6.857 1.00 87.50 88 THR A CA 1
ATOM 683 C C . THR A 1 88 ? -1.098 7.921 -8.200 1.00 87.50 88 THR A C 1
ATOM 685 O O . THR A 1 88 ? -1.049 7.283 -9.245 1.00 87.50 88 THR A O 1
ATOM 688 N N . ALA A 1 89 ? -1.199 9.252 -8.187 1.00 85.94 89 ALA A N 1
ATOM 689 C CA . ALA A 1 89 ? -1.133 10.059 -9.395 1.00 85.94 89 ALA A CA 1
ATOM 690 C C . ALA A 1 89 ? 0.238 9.913 -10.071 1.00 85.94 89 ALA A C 1
ATOM 692 O O . ALA A 1 89 ? 0.296 9.627 -11.257 1.00 85.94 89 ALA A O 1
ATOM 693 N N . ILE A 1 90 ? 1.340 10.022 -9.321 1.00 84.38 90 ILE A N 1
ATOM 694 C CA . ILE A 1 90 ? 2.689 9.796 -9.873 1.00 84.38 90 ILE A CA 1
ATOM 695 C C . ILE A 1 90 ? 2.854 8.352 -10.362 1.00 84.38 90 ILE A C 1
ATOM 697 O O . ILE A 1 90 ? 3.534 8.125 -11.354 1.00 84.38 90 ILE A O 1
ATOM 701 N N . LEU A 1 91 ? 2.231 7.380 -9.689 1.00 83.81 91 LEU A N 1
ATOM 702 C CA . LEU A 1 91 ? 2.306 5.974 -10.083 1.00 83.81 91 LEU A CA 1
ATOM 703 C C . LEU A 1 91 ? 1.619 5.678 -11.424 1.00 83.81 91 LEU A C 1
ATOM 705 O O . LEU A 1 91 ? 2.139 4.879 -12.194 1.00 83.81 91 LEU A O 1
ATOM 709 N N . PHE A 1 92 ? 0.437 6.250 -11.671 1.00 78.75 92 PHE A N 1
ATOM 710 C CA . PHE A 1 92 ? -0.361 5.937 -12.864 1.00 78.75 92 PHE A CA 1
ATOM 711 C C . PHE A 1 92 ? -0.186 6.921 -14.013 1.00 78.75 92 PHE A C 1
ATOM 713 O O . PHE A 1 92 ? -0.486 6.567 -15.151 1.00 78.75 92 PHE A O 1
ATOM 720 N N . PHE A 1 93 ? 0.284 8.139 -13.747 1.00 73.75 93 PHE A N 1
ATOM 721 C CA . PHE A 1 93 ? 0.491 9.124 -14.798 1.00 73.75 93 PHE A CA 1
ATOM 722 C C . PHE A 1 93 ? 1.929 9.099 -15.289 1.00 73.75 93 PHE A C 1
ATOM 724 O O . PHE A 1 93 ? 2.804 9.784 -14.760 1.00 73.75 93 PHE A O 1
ATOM 731 N N . GLU A 1 94 ? 2.128 8.381 -16.392 1.00 60.06 94 GLU A N 1
ATOM 732 C CA . GLU A 1 94 ? 3.271 8.539 -17.291 1.00 60.06 94 GLU A CA 1
ATOM 733 C C . GLU A 1 94 ? 3.119 9.860 -18.062 1.00 60.06 94 GLU A C 1
ATOM 735 O O . GLU A 1 94 ? 2.876 9.905 -19.266 1.00 60.06 94 GLU A O 1
ATOM 740 N N . ALA A 1 95 ? 3.164 10.988 -17.354 1.00 48.28 95 ALA A N 1
ATOM 741 C CA . ALA A 1 95 ? 3.087 12.281 -18.008 1.00 48.28 95 ALA A CA 1
ATOM 742 C C . ALA A 1 95 ? 4.475 12.634 -18.583 1.00 48.28 95 ALA A C 1
ATOM 744 O O . ALA A 1 95 ? 5.415 12.842 -17.809 1.00 48.28 95 ALA A O 1
ATOM 745 N N . PRO A 1 96 ? 4.612 12.828 -19.913 1.00 46.38 96 PRO A N 1
ATOM 746 C CA . PRO A 1 96 ? 5.891 13.095 -20.587 1.00 46.38 96 PRO A CA 1
ATOM 747 C C . PRO A 1 96 ? 6.529 14.457 -20.240 1.00 46.38 96 PRO A C 1
ATOM 749 O O . PRO A 1 96 ? 7.429 14.913 -20.940 1.00 46.38 96 PRO A O 1
ATOM 752 N N . ARG A 1 97 ? 6.027 15.164 -19.214 1.00 49.47 97 ARG A N 1
ATOM 753 C CA . ARG A 1 97 ? 6.461 16.508 -18.794 1.00 49.47 97 ARG A CA 1
ATOM 754 C C . ARG A 1 97 ? 6.294 16.774 -17.294 1.00 49.47 97 ARG A C 1
ATOM 756 O O . ARG A 1 97 ? 6.060 17.917 -16.901 1.00 49.47 97 ARG A O 1
ATOM 763 N N . THR A 1 98 ? 6.375 15.759 -16.437 1.00 57.25 98 THR A N 1
ATOM 764 C CA . THR A 1 98 ? 6.550 16.035 -15.001 1.00 57.25 98 THR A CA 1
ATOM 765 C C . THR A 1 98 ? 8.026 16.334 -14.718 1.00 57.25 98 THR A C 1
ATOM 767 O O . THR A 1 98 ? 8.902 15.776 -15.380 1.00 57.25 98 THR A O 1
ATOM 770 N N . PRO A 1 99 ? 8.356 17.168 -13.715 1.00 56.22 99 PRO A N 1
ATOM 771 C CA . PRO A 1 99 ? 9.749 17.396 -13.307 1.00 56.22 99 PRO A CA 1
ATOM 772 C C . PRO A 1 99 ? 10.437 16.133 -12.752 1.00 56.22 99 PRO A C 1
ATOM 774 O O . PRO A 1 99 ? 11.608 16.175 -12.382 1.00 56.22 99 PRO A O 1
ATOM 777 N N . VAL A 1 100 ? 9.702 15.022 -12.656 1.00 61.03 100 VAL A N 1
ATOM 778 C CA . VAL A 1 100 ? 10.106 13.758 -12.041 1.00 61.03 100 VAL A CA 1
ATOM 779 C C . VAL A 1 100 ? 10.396 12.681 -13.095 1.00 61.03 100 VAL A C 1
ATOM 781 O O . VAL A 1 100 ? 10.768 11.565 -12.738 1.00 61.03 100 VAL A O 1
ATOM 784 N N . GLN A 1 101 ? 10.265 13.003 -14.387 1.00 67.69 101 GLN A N 1
ATOM 785 C CA . GLN A 1 101 ? 10.487 12.059 -15.479 1.00 67.69 101 GLN A CA 1
ATOM 786 C C . GLN A 1 101 ? 11.858 11.379 -15.348 1.00 67.69 101 GLN A C 1
ATOM 788 O O . GLN A 1 101 ? 12.889 12.027 -15.144 1.00 67.69 101 GLN A O 1
ATOM 793 N N . GLY A 1 102 ? 11.863 10.049 -15.403 1.00 68.81 102 GLY A N 1
ATOM 794 C CA . GLY A 1 102 ? 13.075 9.250 -15.218 1.00 68.81 102 GLY A CA 1
ATOM 795 C C . GLY A 1 102 ? 13.484 8.998 -13.756 1.00 68.81 102 GLY A C 1
ATOM 796 O O . GLY A 1 102 ? 14.459 8.292 -13.515 1.00 68.81 102 GLY A O 1
ATOM 797 N N . ARG A 1 103 ? 12.775 9.567 -12.769 1.00 77.25 103 ARG A N 1
ATOM 798 C CA . ARG A 1 103 ? 13.064 9.445 -11.323 1.00 77.25 103 ARG A CA 1
ATOM 799 C C . ARG A 1 103 ? 11.817 9.159 -10.478 1.00 77.25 103 ARG A C 1
ATOM 801 O O . ARG A 1 103 ? 11.832 9.369 -9.265 1.00 77.25 103 ARG A O 1
ATOM 808 N N . GLU A 1 104 ? 10.740 8.687 -11.098 1.00 80.56 104 GLU A N 1
ATOM 809 C CA . GLU A 1 104 ? 9.434 8.492 -10.455 1.00 80.56 104 GLU A CA 1
ATOM 810 C C . GLU A 1 104 ? 9.518 7.576 -9.242 1.00 80.56 104 GLU A C 1
ATOM 812 O O . GLU A 1 104 ? 8.990 7.915 -8.188 1.00 80.56 104 GLU A O 1
ATOM 817 N N . VAL A 1 105 ? 10.248 6.460 -9.335 1.00 80.19 105 VAL A N 1
ATOM 818 C CA . VAL A 1 105 ? 10.334 5.526 -8.209 1.00 80.19 105 VAL A CA 1
ATOM 819 C C . VAL A 1 105 ? 11.053 6.161 -7.017 1.00 80.19 105 VAL A C 1
ATOM 821 O O . VAL A 1 105 ? 10.645 5.956 -5.876 1.00 80.19 105 VAL A O 1
ATOM 824 N N . LEU A 1 106 ? 12.064 7.005 -7.254 1.00 80.00 106 LEU A N 1
ATOM 825 C CA . LEU A 1 106 ? 12.711 7.765 -6.181 1.00 80.00 106 LEU A CA 1
ATOM 826 C C . LEU A 1 106 ? 11.730 8.752 -5.535 1.00 80.00 106 LEU A C 1
ATOM 828 O O . LEU A 1 106 ? 11.689 8.858 -4.313 1.00 80.00 106 LEU A O 1
ATOM 832 N N . ALA A 1 107 ? 10.920 9.449 -6.332 1.00 80.06 107 ALA A N 1
ATOM 833 C CA . ALA A 1 107 ? 9.902 10.351 -5.801 1.00 80.06 107 ALA A CA 1
ATOM 834 C C . ALA A 1 107 ? 8.817 9.611 -5.012 1.00 80.06 107 ALA A C 1
ATOM 836 O O . ALA A 1 107 ? 8.402 10.089 -3.959 1.00 80.06 107 ALA A O 1
ATOM 837 N N . LEU A 1 108 ? 8.402 8.427 -5.463 1.00 82.31 108 LEU A N 1
ATOM 838 C CA . LEU A 1 108 ? 7.464 7.575 -4.734 1.00 82.31 108 LEU A CA 1
ATOM 839 C C . LEU A 1 108 ? 8.054 7.120 -3.393 1.00 82.31 108 LEU A C 1
ATOM 841 O O . LEU A 1 108 ? 7.387 7.238 -2.367 1.00 82.31 108 LEU A O 1
ATOM 845 N N . LEU A 1 109 ? 9.322 6.697 -3.360 1.00 83.06 109 LEU A N 1
ATOM 846 C CA . LEU A 1 109 ? 10.020 6.373 -2.109 1.00 83.06 109 LEU A CA 1
ATOM 847 C C . LEU A 1 109 ? 10.116 7.587 -1.171 1.00 83.06 109 LEU A C 1
ATOM 849 O O . LEU A 1 109 ? 9.865 7.465 0.029 1.00 83.06 109 LEU A O 1
ATOM 853 N N . LEU A 1 110 ? 10.413 8.774 -1.710 1.00 82.31 110 LEU A N 1
ATOM 854 C CA . LEU A 1 110 ? 10.425 10.018 -0.938 1.00 82.31 110 LEU A CA 1
ATOM 855 C C . LEU A 1 110 ? 9.045 10.349 -0.364 1.00 82.31 110 LEU A C 1
ATOM 857 O O . LEU A 1 110 ? 8.958 10.767 0.785 1.00 82.31 110 LEU A O 1
ATOM 861 N N . LEU A 1 111 ? 7.963 10.131 -1.112 1.00 82.00 111 LEU A N 1
ATOM 862 C CA . LEU A 1 111 ? 6.606 10.363 -0.616 1.00 82.00 111 LEU A CA 1
ATOM 863 C C . LEU A 1 111 ? 6.237 9.425 0.535 1.00 82.00 111 LEU A C 1
ATOM 865 O O . LEU A 1 111 ? 5.597 9.867 1.487 1.00 82.00 111 LEU A O 1
ATOM 869 N N . ILE A 1 112 ? 6.677 8.166 0.496 1.00 80.81 112 ILE A N 1
ATOM 870 C CA . ILE A 1 112 ? 6.490 7.232 1.615 1.00 80.81 112 ILE A CA 1
ATOM 871 C C . ILE A 1 112 ? 7.280 7.711 2.849 1.00 80.81 112 ILE A C 1
ATOM 873 O O . ILE A 1 112 ? 6.787 7.641 3.969 1.00 80.81 112 ILE A O 1
ATOM 877 N N . LEU A 1 113 ? 8.483 8.265 2.674 1.00 81.62 113 LEU A N 1
ATOM 878 C CA . LEU A 1 113 ? 9.243 8.849 3.789 1.00 81.62 113 LEU A CA 1
ATOM 879 C C . LEU A 1 113 ? 8.560 10.101 4.358 1.00 81.62 113 LEU A C 1
ATOM 881 O O . LEU A 1 113 ? 8.451 10.253 5.576 1.00 81.62 113 LEU A O 1
ATOM 885 N N . VAL A 1 114 ? 8.063 10.984 3.487 1.00 83.31 114 VAL A N 1
ATOM 886 C CA . VAL A 1 114 ? 7.340 12.201 3.887 1.00 83.31 114 VAL A CA 1
ATOM 887 C C . VAL A 1 114 ? 6.059 11.854 4.644 1.00 83.31 114 VAL A C 1
ATOM 889 O O . VAL A 1 114 ? 5.748 12.537 5.619 1.00 83.31 114 VAL A O 1
ATOM 892 N N . SER A 1 115 ? 5.345 10.785 4.269 1.00 79.88 115 SER A N 1
ATOM 893 C CA . SER A 1 115 ? 4.158 10.342 5.014 1.00 79.88 115 SER A CA 1
ATOM 894 C C . SER A 1 115 ? 4.511 9.980 6.455 1.00 79.88 115 SER A C 1
ATOM 896 O O . SER A 1 115 ? 3.901 10.517 7.380 1.00 79.88 115 SER A O 1
ATOM 898 N N . GLY A 1 116 ? 5.561 9.178 6.658 1.00 75.19 116 GLY A N 1
ATOM 899 C CA . GLY A 1 116 ? 6.033 8.804 7.991 1.00 75.19 116 GLY A CA 1
ATOM 900 C C . GLY A 1 116 ? 6.480 10.008 8.827 1.00 75.19 116 GLY A C 1
ATOM 901 O O . GLY A 1 116 ? 6.188 10.079 10.022 1.00 75.19 116 GLY A O 1
ATOM 902 N N . ILE A 1 117 ? 7.134 10.993 8.201 1.00 77.56 117 ILE A N 1
ATOM 903 C CA . ILE A 1 117 ? 7.542 12.239 8.866 1.00 77.56 117 ILE A CA 1
ATOM 904 C C . ILE A 1 117 ? 6.318 13.063 9.287 1.00 77.56 117 ILE A C 1
ATOM 906 O O . ILE A 1 117 ? 6.253 13.516 10.429 1.00 77.56 117 ILE A O 1
ATOM 910 N N . LEU A 1 118 ? 5.332 13.250 8.406 1.00 76.88 118 LEU A N 1
ATOM 911 C CA . LEU A 1 118 ? 4.120 14.015 8.721 1.00 76.88 118 LEU A CA 1
ATOM 912 C C . LEU A 1 118 ? 3.320 13.374 9.858 1.00 76.88 118 LEU A C 1
ATOM 914 O O . LEU A 1 118 ? 2.857 14.072 10.759 1.00 76.88 118 LEU A O 1
ATOM 918 N N . GLU A 1 119 ? 3.206 12.049 9.863 1.00 72.50 119 GLU A N 1
ATOM 919 C CA . GLU A 1 119 ? 2.580 11.312 10.960 1.00 72.50 119 GLU A CA 1
ATOM 920 C C . GLU A 1 119 ? 3.336 11.488 12.283 1.00 72.50 119 GLU A C 1
ATOM 922 O O . GLU A 1 119 ? 2.716 11.704 13.330 1.00 72.50 119 GLU A O 1
ATOM 927 N N . ALA A 1 120 ? 4.673 11.467 12.242 1.00 71.25 120 ALA A N 1
ATOM 928 C CA . ALA A 1 120 ? 5.512 11.753 13.400 1.00 71.25 120 ALA A CA 1
ATOM 929 C C . ALA A 1 120 ? 5.322 13.190 13.912 1.00 71.25 120 ALA A C 1
ATOM 931 O O . ALA A 1 120 ? 5.204 13.408 15.118 1.00 71.25 120 ALA A O 1
ATOM 932 N N . PHE A 1 121 ? 5.217 14.174 13.019 1.00 72.56 121 PHE A N 1
ATOM 933 C CA . PHE A 1 121 ? 4.929 15.555 13.405 1.00 72.56 121 PHE A CA 1
ATOM 934 C C . PHE A 1 121 ? 3.552 15.689 14.063 1.00 72.56 121 PHE A C 1
ATOM 936 O O . PHE A 1 121 ? 3.457 16.272 15.144 1.00 72.56 121 PHE A O 1
ATOM 943 N N . ILE A 1 122 ? 2.503 15.098 13.484 1.00 71.19 122 ILE A N 1
ATOM 944 C CA . ILE A 1 122 ? 1.152 15.106 14.074 1.00 71.19 122 ILE A CA 1
ATOM 945 C C . ILE A 1 122 ? 1.162 14.463 15.468 1.00 71.19 122 ILE A C 1
ATOM 947 O O . ILE A 1 122 ? 0.500 14.956 16.381 1.00 71.19 122 ILE A O 1
ATOM 951 N N . SER A 1 123 ? 1.957 13.408 15.671 1.00 65.19 123 SER A N 1
ATOM 952 C CA . SER A 1 123 ? 2.149 12.798 16.990 1.00 65.19 123 SER A CA 1
ATOM 953 C C . SER A 1 123 ? 2.777 13.747 18.009 1.00 65.19 123 SER A C 1
ATOM 955 O O . SER A 1 123 ? 2.397 13.712 19.178 1.00 65.19 123 SER A O 1
ATOM 957 N N . ILE A 1 124 ? 3.787 14.524 17.610 1.00 65.88 124 ILE A N 1
ATOM 958 C CA . ILE A 1 124 ? 4.575 15.367 18.521 1.00 65.88 124 ILE A CA 1
ATOM 959 C C . ILE A 1 124 ? 3.791 16.616 18.928 1.00 65.88 124 ILE A C 1
ATOM 961 O O . ILE A 1 124 ? 3.838 17.008 20.094 1.00 65.88 124 ILE A O 1
ATOM 965 N N . TRP A 1 125 ? 3.060 17.214 17.984 1.00 63.12 125 TRP A N 1
ATOM 966 C CA . TRP A 1 125 ? 2.292 18.446 18.191 1.00 63.12 125 TRP A CA 1
ATOM 967 C C . TRP A 1 125 ? 0.967 18.237 18.933 1.00 63.12 125 TRP A C 1
ATOM 969 O O . TRP A 1 125 ? 0.358 19.203 19.399 1.00 63.12 125 TRP A O 1
ATOM 979 N N . ARG A 1 126 ? 0.534 16.984 19.106 1.00 62.44 126 ARG A N 1
ATOM 980 C CA . ARG A 1 126 ? -0.682 16.657 19.850 1.00 62.44 126 ARG A CA 1
ATOM 981 C C . ARG A 1 126 ? -0.513 16.995 21.337 1.00 62.44 126 ARG A C 1
ATOM 983 O O . ARG A 1 126 ? 0.267 16.380 22.060 1.00 62.44 126 ARG A O 1
ATOM 990 N N . THR A 1 127 ? -1.291 17.969 21.802 1.00 45.31 127 THR A N 1
ATOM 991 C CA . THR A 1 127 ? -1.235 18.595 23.140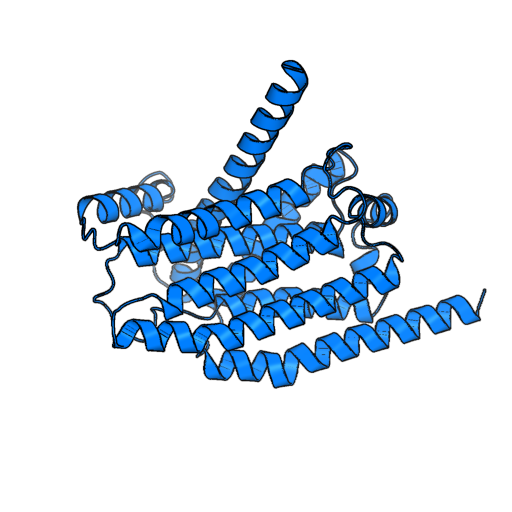 1.00 45.31 127 THR A CA 1
ATOM 992 C C . THR A 1 127 ? -1.996 17.807 24.225 1.00 45.31 127 THR A C 1
ATOM 994 O O . THR A 1 127 ? -2.484 18.381 25.194 1.00 45.31 127 THR A O 1
ATOM 997 N N . GLY A 1 128 ? -2.119 16.483 24.074 1.00 52.66 128 GLY A N 1
ATOM 998 C CA . GLY A 1 128 ? -2.831 15.595 25.002 1.00 52.66 128 GLY A CA 1
ATOM 999 C C . GLY A 1 128 ? -1.913 14.501 25.543 1.00 52.66 128 GLY A C 1
ATOM 1000 O O . GLY A 1 128 ? -1.342 13.738 24.765 1.00 52.66 128 GLY A O 1
ATOM 1001 N N . GLY A 1 129 ? -1.767 14.433 26.871 1.00 53.31 129 GLY A N 1
ATOM 1002 C CA . GLY A 1 129 ? -0.759 13.616 27.553 1.00 53.31 129 GLY A CA 1
ATOM 1003 C C . GLY A 1 129 ? -0.771 12.130 27.184 1.00 53.31 129 GLY A C 1
ATOM 1004 O O . GLY A 1 129 ? 0.289 11.595 26.905 1.00 53.31 129 GLY A O 1
ATOM 1005 N N . THR A 1 130 ? -1.930 11.466 27.111 1.00 57.84 130 THR A N 1
ATOM 1006 C CA . THR A 1 130 ? -2.017 10.011 26.853 1.00 57.84 130 THR A CA 1
ATOM 1007 C C . THR A 1 130 ? -1.866 9.656 25.372 1.00 57.84 130 THR A C 1
ATOM 1009 O O . THR A 1 130 ? -1.095 8.769 25.002 1.00 57.84 130 THR A O 1
ATOM 1012 N N . GLU A 1 131 ? -2.528 10.410 24.497 1.00 57.81 131 GLU A N 1
ATOM 1013 C CA . GLU A 1 131 ? -2.545 10.165 23.052 1.00 57.81 131 GLU A CA 1
ATOM 1014 C C . GLU A 1 131 ? -1.190 10.455 22.382 1.00 57.81 131 GLU A C 1
ATOM 1016 O O . GLU A 1 131 ? -0.836 9.813 21.390 1.00 57.81 131 GLU A O 1
ATOM 1021 N N . ARG A 1 132 ? -0.405 11.390 22.940 1.00 60.69 132 ARG A N 1
ATOM 1022 C CA . ARG A 1 132 ? 0.963 11.685 22.487 1.00 60.69 132 ARG A CA 1
ATOM 1023 C C . ARG A 1 132 ? 1.881 10.473 22.654 1.00 60.69 132 ARG A C 1
ATOM 1025 O O . ARG A 1 132 ? 2.654 10.171 21.747 1.00 60.69 132 ARG A O 1
ATOM 1032 N N . TYR A 1 133 ? 1.780 9.754 23.774 1.00 63.03 133 TYR A N 1
ATOM 1033 C CA . TYR A 1 133 ? 2.582 8.548 24.010 1.00 63.03 133 TYR A CA 1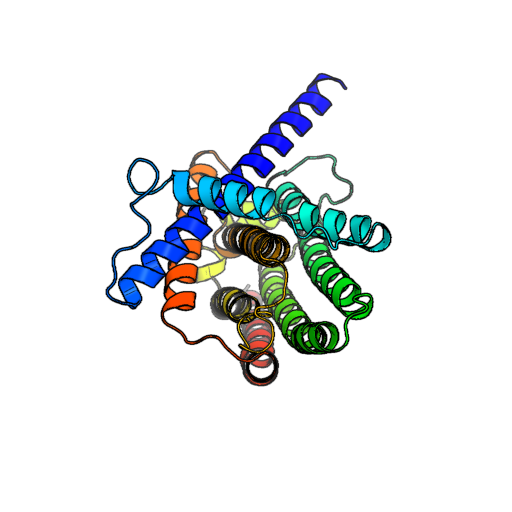
ATOM 1034 C C . TYR A 1 133 ? 2.118 7.358 23.171 1.00 63.03 133 TYR A C 1
ATOM 1036 O O . TYR A 1 133 ? 2.960 6.566 22.749 1.00 63.03 133 TYR A O 1
ATOM 1044 N N . ALA A 1 134 ? 0.813 7.241 22.900 1.00 63.62 134 ALA A N 1
ATOM 1045 C CA . ALA A 1 134 ? 0.294 6.218 21.998 1.00 63.62 134 ALA A CA 1
ATOM 1046 C C . ALA A 1 134 ? 0.913 6.374 20.602 1.00 63.62 134 ALA A C 1
ATOM 1048 O O . ALA A 1 134 ? 1.583 5.459 20.133 1.00 63.62 134 ALA A O 1
ATOM 1049 N N . PHE A 1 135 ? 0.812 7.559 19.987 1.00 65.12 135 PHE A N 1
ATOM 1050 C CA . PHE A 1 135 ? 1.386 7.804 18.660 1.00 65.12 135 PHE A CA 1
ATOM 1051 C C . PHE A 1 135 ? 2.917 7.740 18.621 1.00 65.12 135 PHE A C 1
ATOM 1053 O O . PHE A 1 135 ? 3.469 7.165 17.682 1.00 65.12 135 PHE A O 1
ATOM 1060 N N . ALA A 1 136 ? 3.610 8.258 19.640 1.00 67.50 136 ALA A N 1
ATOM 1061 C CA . ALA A 1 136 ? 5.072 8.244 19.670 1.00 67.50 136 ALA A CA 1
ATOM 1062 C C . ALA A 1 136 ? 5.645 6.819 19.599 1.00 67.50 136 ALA A C 1
ATOM 1064 O O . ALA A 1 136 ? 6.712 6.606 19.029 1.00 67.50 136 ALA A O 1
ATOM 1065 N N . ARG A 1 137 ? 4.912 5.825 20.118 1.00 68.81 137 ARG A N 1
ATOM 1066 C CA . ARG A 1 137 ? 5.298 4.410 20.043 1.00 68.81 137 ARG A CA 1
ATOM 1067 C C . ARG A 1 137 ? 5.136 3.796 18.649 1.00 68.81 137 ARG A C 1
ATOM 1069 O O . ARG A 1 137 ? 5.730 2.751 18.407 1.00 68.81 137 ARG A O 1
ATOM 1076 N N . HIS A 1 138 ? 4.362 4.404 17.750 1.00 73.19 138 HIS A N 1
ATOM 1077 C CA . HIS A 1 138 ? 4.162 3.912 16.381 1.00 73.19 138 HIS A CA 1
ATOM 1078 C C . HIS A 1 138 ? 5.227 4.413 15.406 1.00 73.19 138 HIS A C 1
ATOM 1080 O O . HIS A 1 138 ? 5.580 3.697 14.471 1.00 73.19 138 HIS A O 1
ATOM 1086 N N . ILE A 1 139 ? 5.789 5.602 15.639 1.00 78.56 139 ILE A N 1
ATOM 1087 C CA . ILE A 1 139 ? 6.744 6.239 14.718 1.00 78.56 139 ILE A CA 1
ATOM 1088 C C . ILE A 1 139 ? 7.936 5.326 14.382 1.00 78.56 139 ILE A C 1
ATOM 1090 O O . ILE A 1 139 ? 8.183 5.120 13.192 1.00 78.56 139 ILE A O 1
ATOM 1094 N N . PRO A 1 140 ? 8.650 4.718 15.356 1.00 81.00 140 PRO A N 1
ATOM 1095 C CA . PRO A 1 140 ? 9.825 3.907 15.040 1.00 81.00 140 PRO A CA 1
ATOM 1096 C C . PRO A 1 140 ? 9.462 2.679 14.201 1.00 81.00 140 PRO A C 1
ATOM 1098 O O . PRO A 1 140 ? 10.134 2.363 13.225 1.00 81.00 140 PRO A O 1
ATOM 1101 N N . SER A 1 141 ? 8.353 2.022 14.539 1.00 81.69 141 SER A N 1
ATOM 1102 C CA . SER A 1 141 ? 7.845 0.857 13.812 1.00 81.69 141 SER A CA 1
ATOM 1103 C C . SER A 1 141 ? 7.272 1.188 12.427 1.00 81.69 141 SER A C 1
ATOM 1105 O O . SER A 1 141 ? 7.170 0.320 11.572 1.00 81.69 141 SER A O 1
ATOM 1107 N N . ARG A 1 142 ? 6.877 2.436 12.159 1.00 81.62 142 ARG A N 1
ATOM 1108 C CA . ARG A 1 142 ? 6.517 2.861 10.800 1.00 81.62 142 ARG A CA 1
ATOM 1109 C C . ARG A 1 142 ? 7.759 3.201 9.992 1.00 81.62 142 ARG A C 1
ATOM 1111 O O . ARG A 1 142 ? 7.896 2.728 8.870 1.00 81.62 142 ARG A O 1
ATOM 1118 N N . ALA A 1 143 ? 8.701 3.932 10.588 1.00 84.19 143 ALA A N 1
ATOM 1119 C CA . ALA A 1 143 ? 9.976 4.266 9.960 1.00 84.19 143 ALA A CA 1
ATOM 1120 C C . ALA A 1 143 ? 10.752 3.010 9.523 1.00 84.19 143 ALA A C 1
ATOM 1122 O O . ALA A 1 143 ? 11.248 2.952 8.400 1.00 84.19 143 ALA A O 1
ATOM 1123 N N . MET A 1 144 ? 10.797 1.979 10.372 1.00 87.00 144 MET A N 1
ATOM 1124 C CA . MET A 1 144 ? 11.434 0.696 10.050 1.00 87.00 144 MET A CA 1
ATOM 1125 C C . MET A 1 144 ? 10.722 -0.047 8.907 1.00 87.00 144 MET A C 1
ATOM 1127 O O . MET A 1 144 ? 11.382 -0.624 8.038 1.00 87.00 144 MET A O 1
ATOM 1131 N N . GLY A 1 145 ? 9.390 0.011 8.849 1.00 88.00 145 GLY A N 1
ATOM 1132 C CA . GLY A 1 145 ? 8.609 -0.591 7.769 1.00 88.00 145 GLY A CA 1
ATOM 1133 C C . GLY A 1 145 ? 8.871 0.088 6.428 1.00 88.00 145 GLY A C 1
ATOM 1134 O O . GLY A 1 145 ? 9.099 -0.590 5.424 1.00 88.00 145 GLY A O 1
ATOM 1135 N N . ILE A 1 146 ? 8.938 1.422 6.434 1.00 86.88 146 ILE A N 1
ATOM 1136 C CA . ILE A 1 146 ? 9.272 2.238 5.260 1.00 86.88 146 ILE A CA 1
ATOM 1137 C C . ILE A 1 146 ? 10.701 1.954 4.784 1.00 86.88 146 ILE A C 1
ATOM 1139 O O . ILE A 1 146 ? 10.932 1.770 3.587 1.00 86.88 146 ILE A O 1
ATOM 1143 N N . LEU A 1 147 ? 11.662 1.870 5.709 1.00 88.94 147 LEU A N 1
ATOM 1144 C CA . LEU A 1 147 ? 13.045 1.513 5.391 1.00 88.94 147 LEU A CA 1
ATOM 1145 C C . LEU A 1 147 ? 13.122 0.132 4.722 1.00 88.94 147 LEU A C 1
ATOM 1147 O O . LEU A 1 147 ? 13.744 -0.014 3.672 1.00 88.94 147 LEU A O 1
ATOM 1151 N N . THR A 1 148 ? 12.431 -0.857 5.289 1.00 92.44 148 THR A N 1
ATOM 1152 C CA . THR A 1 148 ? 12.362 -2.224 4.751 1.00 92.44 148 THR A CA 1
ATOM 1153 C C . THR A 1 148 ? 11.775 -2.241 3.335 1.00 92.44 148 THR A C 1
ATOM 1155 O O . THR A 1 148 ? 12.344 -2.853 2.431 1.00 92.44 148 THR A O 1
ATOM 1158 N N . MET A 1 149 ? 10.663 -1.531 3.111 1.00 91.38 149 MET A N 1
ATOM 1159 C CA . MET A 1 149 ? 10.049 -1.392 1.784 1.00 91.38 149 MET A CA 1
ATOM 1160 C C . MET A 1 149 ? 11.006 -0.746 0.780 1.00 91.38 149 MET A C 1
ATOM 1162 O O . MET A 1 149 ? 11.105 -1.203 -0.357 1.00 91.38 149 MET A O 1
ATOM 1166 N N . SER A 1 150 ? 11.744 0.279 1.209 1.00 89.50 150 SER A N 1
ATOM 1167 C CA . SER A 1 150 ? 12.696 1.000 0.359 1.00 89.50 150 SER A CA 1
ATOM 1168 C C . SER A 1 150 ? 13.836 0.096 -0.111 1.00 89.50 150 SER A C 1
ATOM 1170 O O . SER A 1 150 ? 14.191 0.116 -1.288 1.00 89.50 150 SER A O 1
ATOM 1172 N N . ILE A 1 151 ? 14.364 -0.756 0.776 1.00 90.88 151 ILE A N 1
ATOM 1173 C CA . ILE A 1 151 ? 15.381 -1.756 0.417 1.00 90.88 151 ILE A CA 1
ATOM 1174 C C . ILE A 1 151 ? 14.804 -2.779 -0.565 1.00 90.88 151 ILE A C 1
ATOM 1176 O O . ILE A 1 151 ? 15.460 -3.110 -1.549 1.00 90.88 151 ILE A O 1
ATOM 1180 N N . CYS A 1 152 ? 13.562 -3.233 -0.360 1.00 92.31 152 CYS A N 1
ATOM 1181 C CA . CYS A 1 152 ? 12.912 -4.175 -1.277 1.00 92.31 152 CYS A CA 1
ATOM 1182 C C . CYS A 1 152 ? 12.773 -3.609 -2.700 1.00 92.31 152 CYS A C 1
ATOM 1184 O O . CYS A 1 152 ? 12.985 -4.334 -3.670 1.00 92.31 152 CYS A O 1
ATOM 1186 N N . VAL A 1 153 ? 12.477 -2.312 -2.832 1.00 89.69 153 VAL A N 1
ATOM 1187 C CA . VAL A 1 153 ? 12.446 -1.615 -4.129 1.00 89.69 153 VAL A CA 1
ATOM 1188 C C . VAL A 1 153 ? 13.852 -1.456 -4.711 1.00 89.69 153 VAL A C 1
ATOM 1190 O O . VAL A 1 153 ? 14.036 -1.618 -5.915 1.00 89.69 153 VAL A O 1
ATOM 1193 N N . ALA A 1 154 ? 14.870 -1.221 -3.877 1.00 89.56 154 ALA A N 1
ATOM 1194 C CA . ALA A 1 154 ? 16.258 -1.161 -4.335 1.00 89.56 154 ALA A CA 1
ATOM 1195 C C . ALA A 1 154 ? 16.730 -2.478 -4.984 1.00 89.56 154 ALA A C 1
ATOM 1197 O O . ALA A 1 154 ? 17.501 -2.438 -5.941 1.00 89.56 154 ALA A O 1
ATOM 1198 N N . VAL A 1 155 ? 16.218 -3.633 -4.538 1.00 90.31 155 VAL A N 1
ATOM 1199 C CA . VAL A 1 155 ? 16.452 -4.931 -5.205 1.00 90.31 155 VAL A CA 1
ATOM 1200 C C . VAL A 1 155 ? 15.957 -4.912 -6.657 1.00 90.31 155 VAL A C 1
ATOM 1202 O O . VAL A 1 155 ? 16.625 -5.420 -7.554 1.00 90.31 155 VAL A O 1
ATOM 1205 N N . VAL A 1 156 ? 14.815 -4.273 -6.920 1.00 87.88 156 VAL A N 1
ATOM 1206 C CA . VAL A 1 156 ? 14.258 -4.156 -8.277 1.00 87.88 156 VAL A CA 1
ATOM 1207 C C . VAL A 1 156 ? 15.116 -3.243 -9.154 1.00 87.88 156 VAL A C 1
ATOM 1209 O O . VAL A 1 156 ? 15.308 -3.528 -10.338 1.00 87.88 156 VAL A O 1
ATOM 1212 N N . PHE A 1 157 ? 15.703 -2.190 -8.580 1.00 86.81 157 PHE A N 1
ATOM 1213 C CA . PHE A 1 157 ? 16.649 -1.330 -9.297 1.00 86.81 157 PHE A CA 1
ATOM 1214 C C . PHE A 1 157 ? 17.931 -2.055 -9.686 1.00 86.81 157 PHE A C 1
ATOM 1216 O O . PHE A 1 157 ? 18.430 -1.835 -10.787 1.00 86.81 157 PHE A O 1
ATOM 1223 N N . LEU A 1 158 ? 18.451 -2.938 -8.825 1.00 86.62 158 LEU A N 1
ATOM 1224 C CA . LEU A 1 158 ? 19.606 -3.764 -9.183 1.00 86.62 158 LEU A CA 1
ATOM 1225 C C . LEU A 1 158 ? 19.317 -4.599 -10.432 1.00 86.62 158 LEU A C 1
ATOM 1227 O O . LEU A 1 158 ? 20.157 -4.675 -11.326 1.00 86.62 158 LEU A O 1
ATOM 1231 N N . HIS A 1 159 ? 18.123 -5.191 -10.500 1.00 83.94 159 HIS A N 1
ATOM 1232 C CA . HIS A 1 159 ? 17.736 -6.054 -11.611 1.00 83.94 159 HIS A CA 1
ATOM 1233 C C . HIS A 1 159 ? 17.492 -5.285 -12.913 1.00 83.94 159 HIS A C 1
ATOM 1235 O O . HIS A 1 159 ? 17.930 -5.701 -13.983 1.00 83.94 159 HIS A O 1
ATOM 1241 N N . THR A 1 160 ? 16.772 -4.168 -12.833 1.00 83.75 160 THR A N 1
ATOM 1242 C CA . THR A 1 160 ? 16.337 -3.400 -14.011 1.00 83.75 160 THR A CA 1
ATOM 1243 C C . THR A 1 160 ? 17.394 -2.419 -14.515 1.00 83.75 160 THR A C 1
ATOM 1245 O O . THR A 1 160 ? 17.389 -2.071 -15.696 1.00 83.75 160 THR A O 1
ATOM 1248 N N . GLY A 1 161 ? 18.312 -1.982 -13.647 1.00 82.44 161 GLY A N 1
ATOM 1249 C CA . GLY A 1 161 ? 19.367 -1.018 -13.965 1.00 82.44 161 GLY A CA 1
ATOM 1250 C C . GLY A 1 161 ? 18.882 0.425 -14.138 1.00 82.44 161 GLY A C 1
ATOM 1251 O O . GLY A 1 161 ? 19.691 1.289 -14.469 1.00 82.44 161 GLY A O 1
ATOM 1252 N N . ALA A 1 162 ? 17.595 0.703 -13.909 1.00 80.88 162 ALA A N 1
ATOM 1253 C CA . ALA A 1 162 ? 17.012 2.037 -14.020 1.00 80.88 162 ALA A CA 1
ATOM 1254 C C . ALA A 1 162 ? 16.057 2.336 -12.860 1.00 80.88 162 ALA A C 1
ATOM 1256 O O . ALA A 1 162 ? 15.564 1.442 -12.175 1.00 80.88 162 ALA A O 1
ATOM 1257 N N . THR A 1 163 ? 15.789 3.623 -12.656 1.00 80.56 163 THR A N 1
ATOM 1258 C CA . THR A 1 163 ? 14.917 4.144 -11.592 1.00 80.56 163 THR A CA 1
ATOM 1259 C C . THR A 1 163 ? 13.599 4.716 -12.120 1.00 80.56 163 THR A C 1
ATOM 1261 O O . THR A 1 163 ? 12.813 5.263 -11.341 1.00 80.56 163 THR A O 1
ATOM 1264 N N . SER A 1 164 ? 13.351 4.617 -13.429 1.00 83.25 164 SER A N 1
ATOM 1265 C CA . SER A 1 164 ? 12.120 5.069 -14.079 1.00 83.25 164 SER A CA 1
ATOM 1266 C C . SER A 1 164 ? 11.068 3.960 -14.104 1.00 83.25 164 SER A C 1
ATOM 1268 O O . SER A 1 164 ? 11.407 2.800 -14.344 1.00 83.25 164 SER A O 1
ATOM 1270 N N . LEU A 1 165 ? 9.792 4.300 -13.871 1.00 80.19 165 LEU A N 1
ATOM 1271 C CA . LEU A 1 165 ? 8.711 3.309 -13.960 1.00 80.19 165 LEU A CA 1
ATOM 1272 C C . LEU A 1 165 ? 8.523 2.848 -15.403 1.00 80.19 165 LEU A C 1
ATOM 1274 O O . LEU A 1 165 ? 8.348 1.657 -15.628 1.00 80.19 165 LEU A O 1
ATOM 1278 N N . GLU A 1 166 ? 8.666 3.759 -16.369 1.00 81.19 166 GLU A N 1
ATOM 1279 C CA . GLU A 1 166 ? 8.607 3.452 -17.804 1.00 81.19 166 GLU A CA 1
ATOM 1280 C C . GLU A 1 166 ? 9.583 2.330 -18.193 1.00 81.19 166 GLU A C 1
ATOM 1282 O O . GLU A 1 166 ? 9.223 1.397 -18.905 1.00 81.19 166 GLU A O 1
ATOM 1287 N N . TRP A 1 167 ? 10.816 2.359 -17.677 1.00 81.44 167 TRP A N 1
ATOM 1288 C CA . TRP A 1 167 ? 11.797 1.314 -17.980 1.00 81.44 167 TRP A CA 1
ATOM 1289 C C . TRP A 1 167 ? 11.443 -0.022 -17.323 1.00 81.44 167 TRP A C 1
ATOM 1291 O O . TRP A 1 167 ? 11.573 -1.078 -17.944 1.00 81.44 167 TRP A O 1
ATOM 1301 N N . ILE A 1 168 ? 10.967 0.021 -16.075 1.00 82.06 168 ILE A N 1
ATOM 1302 C CA . ILE A 1 168 ? 10.511 -1.165 -15.340 1.00 82.06 168 ILE A CA 1
ATOM 1303 C C . ILE A 1 168 ? 9.340 -1.826 -16.089 1.00 82.06 168 ILE A C 1
ATOM 1305 O O . ILE A 1 168 ? 9.377 -3.033 -16.342 1.00 82.06 168 ILE A O 1
ATOM 1309 N N . ASN A 1 169 ? 8.362 -1.029 -16.526 1.00 81.31 169 ASN A N 1
ATOM 1310 C CA . ASN A 1 169 ? 7.220 -1.481 -17.319 1.00 81.31 169 ASN A CA 1
ATOM 1311 C C . ASN A 1 169 ? 7.650 -2.021 -18.687 1.00 81.31 169 ASN A C 1
ATOM 1313 O O . ASN A 1 169 ? 7.220 -3.110 -19.075 1.00 81.31 169 ASN A O 1
ATOM 1317 N N . GLY A 1 170 ? 8.562 -1.325 -19.371 1.00 79.94 170 GLY A N 1
ATOM 1318 C CA . GLY A 1 170 ? 9.074 -1.722 -20.679 1.00 79.94 170 GLY A CA 1
ATOM 1319 C C . GLY A 1 170 ? 9.741 -3.100 -20.664 1.00 79.94 170 GLY A C 1
ATOM 1320 O O . GLY A 1 170 ? 9.520 -3.902 -21.574 1.00 79.94 170 GLY A O 1
ATOM 1321 N N . ILE A 1 171 ? 10.484 -3.430 -19.598 1.00 79.62 171 ILE A N 1
ATOM 1322 C CA . ILE A 1 171 ? 11.059 -4.773 -19.392 1.00 79.62 171 ILE A CA 1
ATOM 1323 C C . ILE A 1 171 ? 9.959 -5.827 -19.176 1.00 79.62 171 ILE A C 1
ATOM 1325 O O . ILE A 1 171 ? 10.078 -6.962 -19.644 1.00 79.62 171 ILE A O 1
ATOM 1329 N N . GLN A 1 172 ? 8.880 -5.472 -18.478 1.00 78.44 172 GLN A N 1
ATOM 1330 C CA . GLN A 1 172 ? 7.777 -6.377 -18.131 1.00 78.44 172 GLN A CA 1
ATOM 1331 C C . GLN A 1 172 ? 6.701 -6.503 -19.224 1.00 78.44 172 GLN A C 1
ATOM 1333 O O . GLN A 1 172 ? 5.790 -7.323 -19.088 1.00 78.44 172 GLN A O 1
ATOM 1338 N N . LYS A 1 173 ? 6.809 -5.750 -20.326 1.00 75.38 173 LYS A N 1
ATOM 1339 C CA . LYS A 1 173 ? 5.796 -5.672 -21.390 1.00 75.38 173 LYS A CA 1
ATOM 1340 C C . LYS A 1 173 ? 5.434 -7.022 -22.014 1.00 75.38 173 LYS A C 1
ATOM 1342 O O . LYS A 1 173 ? 4.261 -7.305 -22.240 1.00 75.38 173 LYS A O 1
ATOM 1347 N N . ASN A 1 174 ? 6.431 -7.867 -22.281 1.00 67.75 174 ASN A N 1
ATOM 1348 C CA . ASN A 1 174 ? 6.229 -9.151 -22.969 1.00 67.75 174 ASN A CA 1
ATOM 1349 C C . ASN A 1 174 ? 5.955 -10.323 -22.015 1.00 67.75 174 ASN A C 1
ATOM 1351 O O . ASN A 1 174 ? 5.467 -11.366 -22.443 1.00 67.75 174 ASN A O 1
ATOM 1355 N N . ALA A 1 175 ? 6.276 -10.168 -20.731 1.00 69.31 175 ALA A N 1
ATOM 1356 C CA . ALA A 1 175 ? 6.124 -11.207 -19.725 1.00 69.31 175 ALA A CA 1
ATOM 1357 C C . ALA A 1 175 ? 5.729 -10.556 -18.388 1.00 69.31 175 ALA A C 1
ATOM 1359 O O . ALA A 1 175 ? 6.603 -10.181 -17.598 1.00 69.31 175 ALA A O 1
ATOM 1360 N N . PRO A 1 176 ? 4.421 -10.400 -18.106 1.00 67.31 176 PRO A N 1
ATOM 1361 C CA . PRO A 1 176 ? 3.988 -9.977 -16.780 1.00 67.31 176 PRO A CA 1
ATOM 1362 C C . PRO A 1 176 ? 4.511 -10.971 -15.735 1.00 67.31 176 PRO A C 1
ATOM 1364 O O . PRO A 1 176 ? 4.634 -12.161 -16.021 1.00 67.31 176 PRO A O 1
ATOM 1367 N N . PHE A 1 177 ? 4.829 -10.488 -14.532 1.00 72.62 177 PHE A N 1
ATOM 1368 C 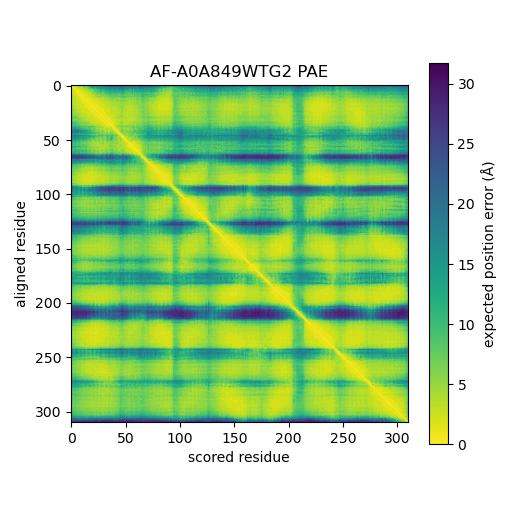CA . PHE A 1 177 ? 5.509 -11.250 -13.467 1.00 72.62 177 PHE A CA 1
ATOM 1369 C C . PHE A 1 177 ? 6.967 -11.642 -13.745 1.00 72.62 177 PHE A C 1
ATOM 1371 O O . PHE A 1 177 ? 7.566 -12.331 -12.919 1.00 72.62 177 PHE A O 1
ATOM 1378 N N . LEU A 1 178 ? 7.580 -11.184 -14.844 1.00 69.94 178 LEU A N 1
ATOM 1379 C CA . LEU A 1 178 ? 8.980 -11.502 -15.133 1.00 69.94 178 LEU A CA 1
ATOM 1380 C C . LEU A 1 178 ? 9.906 -11.058 -13.999 1.00 69.94 178 LEU A C 1
ATOM 1382 O O . LEU A 1 178 ? 10.718 -11.856 -13.553 1.00 69.94 178 LEU A O 1
ATOM 1386 N N . LEU A 1 179 ? 9.736 -9.851 -13.453 1.00 72.44 179 LEU A N 1
ATOM 1387 C CA . LEU A 1 179 ? 10.548 -9.414 -12.309 1.00 72.44 179 LEU A CA 1
ATOM 1388 C C . LEU A 1 179 ? 10.280 -10.225 -11.039 1.00 72.44 179 LEU A C 1
ATOM 1390 O O . LEU A 1 179 ? 11.175 -10.342 -10.221 1.00 72.44 179 LEU A O 1
ATOM 1394 N N . LEU A 1 180 ? 9.097 -10.820 -10.878 1.00 75.25 180 LEU A N 1
ATOM 1395 C CA . LEU A 1 180 ? 8.780 -11.651 -9.715 1.00 75.25 180 LEU A CA 1
ATOM 1396 C C . LEU A 1 180 ? 9.396 -13.057 -9.808 1.00 75.25 180 LEU A C 1
ATOM 1398 O O . LEU A 1 180 ? 9.653 -13.676 -8.782 1.00 75.25 180 LEU A O 1
ATOM 1402 N N . LEU A 1 181 ? 9.618 -13.565 -11.024 1.00 76.25 181 LEU A N 1
ATOM 1403 C CA . LEU A 1 181 ? 10.066 -14.941 -11.277 1.00 76.25 181 LEU A CA 1
ATOM 1404 C C . LEU A 1 181 ? 11.506 -15.047 -11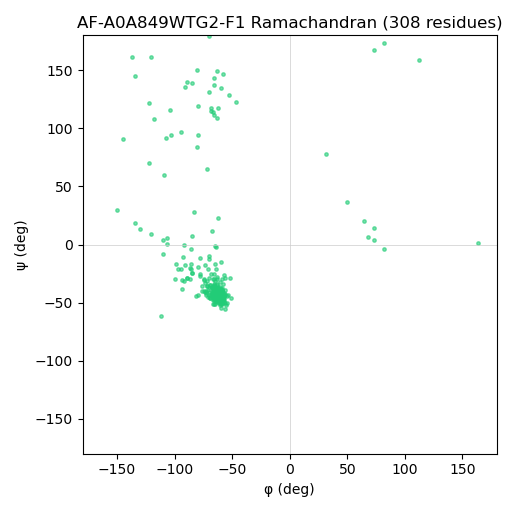.802 1.00 76.25 181 LEU A C 1
ATOM 1406 O O . LEU A 1 181 ? 12.027 -16.154 -11.920 1.00 76.25 181 LEU A O 1
ATOM 1410 N N . ARG A 1 182 ? 12.159 -13.930 -12.143 1.00 75.56 182 ARG A N 1
ATOM 1411 C CA . ARG A 1 182 ? 13.481 -13.944 -12.791 1.00 75.56 182 ARG A CA 1
ATOM 1412 C C . ARG A 1 182 ? 14.661 -14.040 -11.827 1.00 75.56 182 ARG A C 1
ATOM 1414 O O . ARG A 1 182 ? 15.720 -14.511 -12.242 1.00 75.56 182 ARG A O 1
ATOM 1421 N N . GLY A 1 183 ? 14.499 -13.611 -10.577 1.00 80.06 183 GLY A N 1
ATOM 1422 C CA . GLY A 1 183 ? 15.535 -13.702 -9.550 1.00 80.06 183 GLY A CA 1
ATOM 1423 C C . GLY A 1 183 ? 14.979 -14.223 -8.221 1.00 80.06 183 GLY A C 1
ATOM 1424 O O . GLY A 1 183 ? 13.848 -13.903 -7.852 1.00 80.06 183 GLY A O 1
ATOM 1425 N N . PRO A 1 184 ? 15.754 -15.015 -7.460 1.00 83.56 184 PRO A N 1
ATOM 1426 C CA . PRO A 1 184 ? 15.339 -15.431 -6.123 1.00 83.56 184 PRO A CA 1
ATOM 1427 C C . PRO A 1 184 ? 15.257 -14.239 -5.151 1.00 83.56 184 PRO A C 1
ATOM 1429 O O . PRO A 1 184 ? 14.431 -14.246 -4.238 1.00 83.56 184 PRO A O 1
ATOM 1432 N N . GLY A 1 185 ? 16.078 -13.200 -5.358 1.00 87.38 185 GLY A N 1
ATOM 1433 C CA . GLY A 1 185 ? 16.090 -11.997 -4.526 1.00 87.38 185 GLY A CA 1
ATOM 1434 C C . GLY A 1 185 ? 14.873 -11.103 -4.761 1.00 87.38 185 GLY A C 1
ATOM 1435 O O . GLY A 1 185 ? 14.267 -10.628 -3.803 1.00 87.38 185 GLY A O 1
ATOM 1436 N N . THR A 1 186 ? 14.460 -10.926 -6.016 1.00 86.75 186 THR A N 1
ATOM 1437 C CA . THR A 1 186 ? 13.253 -10.160 -6.384 1.00 86.75 186 THR A CA 1
ATOM 1438 C C . THR A 1 186 ? 11.945 -10.795 -5.898 1.00 86.75 186 THR A C 1
ATOM 1440 O O . THR A 1 186 ? 11.044 -10.080 -5.453 1.00 86.75 186 THR A O 1
ATOM 1443 N N . LEU A 1 187 ? 11.839 -12.129 -5.895 1.00 90.50 187 LEU A N 1
ATOM 1444 C CA . LEU A 1 187 ? 10.701 -12.823 -5.279 1.00 90.50 187 LEU A CA 1
ATOM 1445 C C . LEU A 1 187 ? 10.667 -12.579 -3.767 1.00 90.50 187 LEU A C 1
ATOM 1447 O O . LEU A 1 187 ? 9.630 -12.213 -3.208 1.00 90.50 187 LEU A O 1
ATOM 1451 N N . LEU A 1 188 ? 11.811 -12.753 -3.102 1.00 92.00 188 LEU A N 1
ATOM 1452 C CA . LEU A 1 188 ? 11.923 -12.561 -1.661 1.00 92.00 188 LEU A CA 1
ATOM 1453 C C . LEU A 1 188 ? 11.593 -11.113 -1.263 1.00 92.00 188 LEU A C 1
ATOM 1455 O O . LEU A 1 188 ? 10.828 -10.896 -0.323 1.00 92.00 188 LEU A O 1
ATOM 1459 N N . SER A 1 189 ? 12.099 -10.121 -2.001 1.00 92.25 189 SER A N 1
ATOM 1460 C CA . SER A 1 189 ? 11.814 -8.708 -1.736 1.00 92.25 189 SER A CA 1
ATOM 1461 C C . SER A 1 189 ? 10.343 -8.353 -1.960 1.00 92.25 189 SER A C 1
ATOM 1463 O O . SER A 1 189 ? 9.781 -7.580 -1.187 1.00 92.25 189 SER A O 1
ATOM 1465 N N . SER A 1 190 ? 9.687 -8.970 -2.946 1.00 92.50 190 SER A N 1
ATOM 1466 C CA . SER A 1 190 ? 8.249 -8.824 -3.181 1.00 92.50 190 SER A CA 1
ATOM 1467 C C . SER A 1 190 ? 7.417 -9.299 -1.984 1.00 92.50 190 SER A C 1
ATOM 1469 O O . SER A 1 190 ? 6.532 -8.578 -1.510 1.00 92.50 190 SER A O 1
ATOM 1471 N N . VAL A 1 191 ? 7.738 -10.479 -1.442 1.00 93.25 191 VAL A N 1
ATOM 1472 C CA . VAL A 1 191 ? 7.054 -11.039 -0.265 1.00 93.25 191 VAL A CA 1
ATOM 1473 C C . VAL A 1 191 ? 7.316 -10.186 0.976 1.00 93.25 191 VAL A C 1
ATOM 1475 O O . VAL A 1 191 ? 6.380 -9.863 1.708 1.00 93.25 191 VAL A O 1
ATOM 1478 N N . ILE A 1 192 ? 8.565 -9.767 1.205 1.00 94.25 192 ILE A N 1
ATOM 1479 C CA . ILE A 1 192 ? 8.920 -8.927 2.358 1.00 94.25 192 ILE A CA 1
ATOM 1480 C C . ILE A 1 192 ? 8.247 -7.556 2.267 1.00 94.25 192 ILE A C 1
ATOM 1482 O O . ILE A 1 192 ? 7.774 -7.052 3.284 1.00 94.25 192 ILE A O 1
ATOM 1486 N N . PHE A 1 193 ? 8.141 -6.964 1.074 1.00 93.69 193 PHE A N 1
ATOM 1487 C CA . PHE A 1 193 ? 7.412 -5.712 0.881 1.00 93.69 193 PHE A CA 1
ATOM 1488 C C . PHE A 1 193 ? 5.949 -5.866 1.312 1.00 93.69 193 PHE A C 1
ATOM 1490 O O . PHE A 1 193 ? 5.461 -5.076 2.121 1.00 93.69 193 PHE A O 1
ATOM 1497 N N . PHE A 1 194 ? 5.268 -6.913 0.835 1.00 92.19 194 PHE A N 1
ATOM 1498 C CA . PHE A 1 194 ? 3.878 -7.200 1.198 1.00 92.19 194 PHE A CA 1
ATOM 1499 C C . PHE A 1 194 ? 3.705 -7.415 2.713 1.00 92.19 194 PHE A C 1
ATOM 1501 O O . PHE A 1 194 ? 2.821 -6.819 3.333 1.00 92.19 194 PHE A O 1
ATOM 1508 N N . LEU A 1 195 ? 4.585 -8.208 3.333 1.00 91.88 195 LEU A N 1
ATOM 1509 C CA . LEU A 1 195 ? 4.575 -8.444 4.781 1.00 91.88 195 LEU A CA 1
ATOM 1510 C C . LEU A 1 195 ? 4.893 -7.176 5.589 1.00 91.88 195 LEU A C 1
ATOM 1512 O O . LEU A 1 195 ? 4.322 -6.970 6.660 1.00 91.88 195 LEU A O 1
ATOM 1516 N N . SER A 1 196 ? 5.758 -6.298 5.078 1.00 91.31 196 SER A N 1
ATOM 1517 C CA . SER A 1 196 ? 6.041 -5.006 5.704 1.00 91.31 196 SER A CA 1
ATOM 1518 C C . SER A 1 196 ? 4.791 -4.122 5.723 1.00 91.31 196 SER A C 1
ATOM 1520 O O . SER A 1 196 ? 4.472 -3.558 6.770 1.00 91.31 196 SER A O 1
ATOM 1522 N N . VAL A 1 197 ? 4.025 -4.066 4.620 1.00 90.25 197 VAL A N 1
ATOM 1523 C CA . VAL A 1 197 ? 2.748 -3.320 4.566 1.00 90.25 197 VAL A CA 1
ATOM 1524 C C . VAL A 1 197 ? 1.779 -3.871 5.609 1.00 90.25 197 VAL A C 1
ATOM 1526 O O . VAL A 1 197 ? 1.191 -3.108 6.374 1.00 90.25 197 VAL A O 1
ATOM 1529 N N . LEU A 1 198 ? 1.672 -5.199 5.703 1.00 88.31 198 LEU A N 1
ATOM 1530 C CA . LEU A 1 198 ? 0.848 -5.856 6.714 1.00 88.31 198 LEU A CA 1
ATOM 1531 C C . LEU A 1 198 ? 1.244 -5.472 8.139 1.00 88.31 198 LEU A C 1
ATOM 1533 O O . LEU A 1 198 ? 0.369 -5.136 8.928 1.00 88.31 198 LEU A O 1
ATOM 1537 N N . VAL A 1 199 ? 2.533 -5.495 8.487 1.00 87.25 199 VAL A N 1
ATOM 1538 C CA . VAL A 1 199 ? 2.978 -5.184 9.857 1.00 87.25 199 VAL A CA 1
ATOM 1539 C C . VAL A 1 199 ? 2.843 -3.698 10.186 1.00 87.25 199 VAL A C 1
ATOM 1541 O O . VAL A 1 199 ? 2.499 -3.364 11.318 1.00 87.25 199 VAL A O 1
ATOM 1544 N N . VAL A 1 200 ? 3.077 -2.802 9.223 1.00 83.69 200 VAL A N 1
ATOM 1545 C CA . VAL A 1 200 ? 2.874 -1.353 9.405 1.00 83.69 200 VAL A CA 1
ATOM 1546 C C . VAL A 1 200 ? 1.406 -1.036 9.709 1.00 83.69 200 VAL A C 1
ATOM 1548 O O . VAL A 1 200 ? 1.122 -0.207 10.574 1.00 83.69 200 VAL A O 1
ATOM 1551 N N . GLU A 1 201 ? 0.479 -1.727 9.048 1.00 80.62 201 GLU A N 1
ATOM 1552 C CA . GLU A 1 201 ? -0.962 -1.463 9.141 1.00 80.62 201 GLU A CA 1
ATOM 1553 C C . GLU A 1 201 ? -1.692 -2.323 10.183 1.00 80.62 201 GLU A C 1
ATOM 1555 O O . GLU A 1 201 ? -2.747 -1.937 10.690 1.00 80.62 201 GLU A O 1
ATOM 1560 N N . ALA A 1 202 ? -1.117 -3.462 10.585 1.00 75.50 202 ALA A N 1
ATOM 1561 C CA . ALA A 1 202 ? -1.609 -4.272 11.702 1.00 75.50 202 ALA A CA 1
ATOM 1562 C C . ALA A 1 202 ? -1.511 -3.532 13.045 1.00 75.50 202 ALA A C 1
ATOM 1564 O O . ALA A 1 202 ? -2.174 -3.905 14.021 1.00 75.50 202 ALA A O 1
ATOM 1565 N N . GLN A 1 203 ? -0.711 -2.467 13.097 1.00 69.75 203 GLN A N 1
ATOM 1566 C CA . GLN A 1 203 ? -0.659 -1.568 14.232 1.00 69.75 203 GLN A CA 1
ATOM 1567 C C . GLN A 1 203 ? -1.966 -0.801 14.335 1.00 69.75 203 GLN A C 1
ATOM 1569 O O . GLN A 1 203 ? -2.337 -0.007 13.475 1.00 69.75 203 GLN A O 1
ATOM 1574 N N . ARG A 1 204 ? -2.665 -1.010 15.442 1.00 59.16 204 ARG A N 1
ATOM 1575 C CA . ARG A 1 204 ? -3.886 -0.275 15.742 1.00 59.16 204 ARG A CA 1
ATOM 1576 C C . ARG A 1 204 ? -3.562 0.796 16.781 1.00 59.16 204 ARG A C 1
ATOM 1578 O O . ARG A 1 204 ? -3.643 0.487 17.971 1.00 59.16 204 ARG A O 1
ATOM 1585 N N . PRO A 1 205 ? -3.256 2.044 16.376 1.00 49.53 205 PRO A N 1
ATOM 1586 C CA . PRO A 1 205 ? -2.907 3.107 17.319 1.00 49.53 205 PRO A CA 1
ATOM 1587 C C . PRO A 1 205 ? -3.992 3.427 18.348 1.00 49.53 205 PRO A C 1
ATOM 1589 O O . PRO A 1 205 ? -3.714 4.040 19.370 1.00 49.53 205 PRO A O 1
ATOM 1592 N N . PHE A 1 206 ? -5.221 2.962 18.106 1.00 48.22 206 PHE A N 1
ATOM 1593 C CA . PHE A 1 206 ? -6.382 3.193 18.960 1.00 48.22 206 PHE A CA 1
ATOM 1594 C C . PHE A 1 206 ? -7.028 1.908 19.511 1.00 48.22 206 PHE A C 1
ATOM 1596 O O . PHE A 1 206 ? -8.130 1.980 20.047 1.00 48.22 206 PHE A O 1
ATOM 1603 N N . ALA A 1 207 ? -6.413 0.722 19.353 1.00 44.12 207 ALA A N 1
ATOM 1604 C CA . ALA A 1 207 ? -6.987 -0.529 19.883 1.00 44.12 207 ALA A CA 1
ATOM 1605 C C . ALA A 1 207 ? -6.492 -0.909 21.284 1.00 44.12 207 ALA A C 1
ATOM 1607 O O . ALA A 1 207 ? -7.084 -1.797 21.897 1.00 44.12 207 ALA A O 1
ATOM 1608 N N . SER A 1 208 ? -5.457 -0.251 21.818 1.00 40.03 208 SER A N 1
ATOM 1609 C CA . SER A 1 208 ? -5.179 -0.329 23.253 1.00 40.03 208 SER A CA 1
ATOM 1610 C C . SER A 1 208 ? -6.340 0.348 23.979 1.00 40.03 208 SER A C 1
ATOM 1612 O O . SER A 1 208 ? -6.540 1.552 23.836 1.00 40.03 208 SER A O 1
ATOM 1614 N N . GLY A 1 209 ? -7.142 -0.446 24.689 1.00 39.75 209 GLY A N 1
ATOM 1615 C CA . GLY A 1 209 ? -8.448 -0.091 25.253 1.00 39.75 209 GLY A CA 1
ATOM 1616 C C . GLY A 1 209 ? -8.494 1.022 26.308 1.00 39.75 209 GLY A C 1
ATOM 1617 O O . GLY A 1 209 ? -9.460 1.058 27.063 1.00 39.75 209 GLY A O 1
ATOM 1618 N N . GLU A 1 210 ? -7.512 1.919 26.367 1.00 38.25 210 GLU A N 1
ATOM 1619 C CA . GLU A 1 210 ? -7.440 3.006 27.349 1.00 38.25 210 GLU A CA 1
ATOM 1620 C C . GLU A 1 210 ? -8.139 4.291 26.885 1.00 38.25 210 GLU A C 1
ATOM 1622 O O . GLU A 1 210 ? -8.719 4.980 27.714 1.00 38.25 210 GLU A O 1
ATOM 1627 N N . ASP A 1 211 ? -8.226 4.568 25.578 1.00 43.78 211 ASP A N 1
ATOM 1628 C CA . ASP A 1 211 ? -8.845 5.805 25.082 1.00 43.78 211 ASP A CA 1
ATOM 1629 C C . ASP A 1 211 ? -10.011 5.533 24.115 1.00 43.78 211 ASP A C 1
ATOM 1631 O O . ASP A 1 211 ? -9.998 5.848 22.926 1.00 43.78 211 ASP A O 1
ATOM 1635 N N . LYS A 1 212 ? -11.120 5.022 24.670 1.00 42.56 212 LYS A N 1
ATOM 1636 C CA . LYS A 1 212 ? -12.460 5.112 24.040 1.00 42.56 212 LYS A CA 1
ATOM 1637 C C . LYS A 1 212 ? -12.971 6.565 23.937 1.00 42.56 212 LYS A C 1
ATOM 1639 O O . LYS A 1 212 ? -14.077 6.798 23.451 1.00 42.56 212 LYS A O 1
ATOM 1644 N N . SER A 1 213 ? -12.189 7.529 24.424 1.00 41.47 213 SER A N 1
ATOM 1645 C CA . SER A 1 213 ? -12.489 8.960 24.489 1.00 41.47 213 SER A CA 1
ATOM 1646 C C . SER A 1 213 ? -12.135 9.715 23.199 1.00 41.47 213 SER A C 1
ATOM 1648 O O . SER A 1 213 ? -12.653 10.817 22.982 1.00 41.47 213 SER A O 1
ATOM 1650 N N . VAL A 1 214 ? -11.312 9.130 22.314 1.00 48.03 214 VAL A N 1
ATOM 1651 C CA . VAL A 1 214 ? -10.914 9.780 21.058 1.00 48.03 214 VAL A CA 1
ATOM 1652 C C . VAL A 1 214 ? -12.126 9.871 20.137 1.00 48.03 214 VAL A C 1
ATOM 1654 O O . VAL A 1 214 ? -12.687 8.863 19.706 1.00 48.03 214 VAL A O 1
ATOM 1657 N N . GLY A 1 215 ? -12.556 11.105 19.858 1.00 53.19 215 GLY A N 1
ATOM 1658 C CA . GLY A 1 215 ? -13.753 11.403 19.076 1.00 53.19 215 GLY A CA 1
ATOM 1659 C C . GLY A 1 215 ? -13.826 10.568 17.796 1.00 53.19 215 GLY A C 1
ATOM 1660 O O . GLY A 1 215 ? -12.923 10.621 16.961 1.00 53.19 215 GLY A O 1
ATOM 1661 N N . GLY A 1 216 ? -14.919 9.812 17.641 1.00 61.38 216 GLY A N 1
ATOM 1662 C CA . GLY A 1 216 ? -15.065 8.777 16.609 1.00 61.38 216 GLY A CA 1
ATOM 1663 C C . GLY A 1 216 ? -14.755 9.232 15.178 1.00 61.38 216 GLY A C 1
ATOM 1664 O O . GLY A 1 216 ? -14.245 8.437 14.395 1.00 61.38 216 GLY A O 1
ATOM 1665 N N . VAL A 1 217 ? -14.959 10.518 14.862 1.00 66.06 217 VAL A N 1
ATOM 1666 C CA . VAL A 1 217 ? -14.621 11.115 13.557 1.00 66.06 217 VAL A CA 1
ATOM 1667 C C . VAL A 1 217 ? -13.125 11.007 13.244 1.00 66.06 217 VAL A C 1
ATOM 1669 O O . VAL A 1 217 ? -12.765 10.631 12.133 1.00 66.06 217 VAL A O 1
ATOM 1672 N N . LYS A 1 218 ? -12.239 11.293 14.211 1.00 69.56 218 LYS A N 1
ATOM 1673 C CA . LYS A 1 218 ? -10.783 11.235 13.992 1.00 69.56 218 LYS A CA 1
ATOM 1674 C C . LYS A 1 218 ? -10.317 9.800 13.759 1.00 69.56 218 LYS A C 1
ATOM 1676 O O . LYS A 1 218 ? -9.528 9.549 12.855 1.00 69.56 218 LYS A O 1
ATOM 1681 N N . ASN A 1 219 ? -10.844 8.852 14.533 1.00 70.38 219 ASN A N 1
ATOM 1682 C CA . ASN A 1 219 ? -10.497 7.438 14.387 1.00 70.38 219 ASN A CA 1
ATOM 1683 C C . ASN A 1 219 ? -10.968 6.875 13.044 1.00 70.38 219 ASN A C 1
ATOM 1685 O O . ASN A 1 219 ? -10.245 6.098 12.425 1.00 70.38 219 ASN A O 1
ATOM 1689 N N . PHE A 1 220 ? -12.149 7.280 12.574 1.00 74.50 220 PHE A N 1
ATOM 1690 C CA . PHE A 1 220 ? -12.623 6.909 11.245 1.00 74.50 220 PHE A CA 1
ATOM 1691 C C . PHE A 1 220 ? -11.770 7.526 10.140 1.00 74.50 220 PHE A C 1
ATOM 1693 O O . PHE A 1 220 ? -11.388 6.822 9.213 1.00 74.50 220 PHE A O 1
ATOM 1700 N N . PHE A 1 221 ? -11.421 8.809 10.260 1.00 77.25 221 PHE A N 1
ATOM 1701 C CA . PHE A 1 221 ? -10.539 9.473 9.304 1.00 77.25 221 PHE A CA 1
ATOM 1702 C C . PHE A 1 221 ? -9.185 8.762 9.194 1.00 77.25 221 PHE A C 1
ATOM 1704 O O . PHE A 1 221 ? -8.738 8.473 8.089 1.00 77.25 221 PHE A O 1
ATOM 1711 N N . PHE A 1 222 ? -8.572 8.394 10.322 1.00 76.88 222 PHE A N 1
ATOM 1712 C CA . PHE A 1 222 ? -7.340 7.604 10.326 1.00 76.88 222 PHE A CA 1
ATOM 1713 C C . PHE A 1 222 ? -7.499 6.231 9.691 1.00 76.88 222 PHE A C 1
ATOM 1715 O O . PHE A 1 222 ? -6.631 5.817 8.929 1.00 76.88 222 PHE A O 1
ATOM 1722 N N . GLN A 1 223 ? -8.591 5.524 9.993 1.00 79.94 223 GLN A N 1
ATOM 1723 C CA . GLN A 1 223 ? -8.869 4.240 9.359 1.00 79.94 223 GLN A CA 1
ATOM 1724 C C . GLN A 1 223 ? -8.975 4.414 7.847 1.00 79.94 223 GLN A C 1
ATOM 1726 O O . GLN A 1 223 ? -8.284 3.718 7.115 1.00 79.94 223 GLN A O 1
ATOM 1731 N N . PHE A 1 224 ? -9.765 5.380 7.380 1.00 83.62 224 PHE A N 1
ATOM 1732 C CA . PHE A 1 224 ? -9.923 5.667 5.959 1.00 83.62 224 PHE A CA 1
ATOM 1733 C C . PHE A 1 224 ? -8.591 6.014 5.283 1.00 83.62 224 PHE A C 1
ATOM 1735 O O . PHE A 1 224 ? -8.250 5.427 4.260 1.00 83.62 224 PHE A O 1
ATOM 1742 N N . LEU A 1 225 ? -7.804 6.898 5.895 1.00 84.88 225 LEU A N 1
ATOM 1743 C CA . LEU A 1 225 ? -6.490 7.298 5.405 1.00 84.88 225 LEU A CA 1
ATOM 1744 C C . LEU A 1 225 ? -5.508 6.120 5.306 1.00 84.88 225 LEU A C 1
ATOM 1746 O O . LEU A 1 225 ? -4.804 5.988 4.309 1.00 84.88 225 LEU A O 1
ATOM 1750 N N . SER A 1 226 ? -5.492 5.241 6.307 1.00 84.19 226 SER A N 1
ATOM 1751 C CA . SER A 1 226 ? -4.698 4.008 6.285 1.00 84.19 226 SER A CA 1
ATOM 1752 C C . SER A 1 226 ? -5.091 3.118 5.097 1.00 84.19 226 SER A C 1
ATOM 1754 O O . SER A 1 226 ? -4.222 2.615 4.392 1.00 84.19 226 SER A O 1
ATOM 1756 N N . ARG A 1 227 ? -6.388 3.004 4.771 1.00 88.44 227 ARG A N 1
ATOM 1757 C CA . ARG A 1 227 ? -6.835 2.198 3.618 1.00 88.44 227 ARG A CA 1
ATOM 1758 C C . ARG A 1 227 ? -6.490 2.851 2.280 1.00 88.44 227 ARG A C 1
ATOM 1760 O O . ARG A 1 227 ? -6.189 2.124 1.338 1.00 88.44 227 ARG A O 1
ATOM 1767 N N . LEU A 1 228 ? -6.463 4.184 2.198 1.00 90.44 228 LEU A N 1
ATOM 1768 C CA . LEU A 1 228 ? -5.927 4.878 1.020 1.00 90.44 228 LEU A CA 1
ATOM 1769 C C . LEU A 1 228 ? -4.453 4.514 0.794 1.00 90.44 228 LEU A C 1
ATOM 1771 O O . LEU A 1 228 ? -4.080 4.167 -0.324 1.00 90.44 228 LEU A O 1
ATOM 1775 N N . TRP A 1 229 ? -3.635 4.530 1.852 1.00 89.31 229 TRP A N 1
ATOM 1776 C CA . TRP A 1 229 ? -2.226 4.135 1.772 1.00 89.31 229 TRP A CA 1
ATOM 1777 C C . TRP A 1 229 ? -2.031 2.661 1.430 1.00 89.31 229 TRP A C 1
ATOM 1779 O O . TRP A 1 229 ? -1.197 2.354 0.587 1.00 89.31 229 TRP A O 1
ATOM 1789 N N . VAL A 1 230 ? -2.819 1.756 2.012 1.00 90.25 230 VAL A N 1
ATOM 1790 C CA . VAL A 1 230 ? -2.778 0.322 1.679 1.00 90.25 230 VAL A CA 1
ATOM 1791 C C . VAL A 1 230 ? -3.022 0.098 0.186 1.00 90.25 230 VAL A C 1
ATOM 1793 O O . VAL A 1 230 ? -2.239 -0.585 -0.471 1.00 90.25 230 VAL A O 1
ATOM 1796 N N . VAL A 1 231 ? -4.076 0.704 -0.371 1.00 92.00 231 VAL A N 1
ATOM 1797 C CA . VAL A 1 231 ? -4.386 0.582 -1.804 1.00 92.00 231 VAL A CA 1
ATOM 1798 C C . VAL A 1 231 ? -3.277 1.201 -2.655 1.00 92.00 231 VAL A C 1
ATOM 1800 O O . VAL A 1 231 ? -2.873 0.599 -3.649 1.00 92.00 231 VAL A O 1
ATOM 1803 N N . ALA A 1 232 ? -2.749 2.363 -2.264 1.00 91.88 232 ALA A N 1
ATOM 1804 C CA . ALA A 1 232 ? -1.652 3.022 -2.968 1.00 91.88 232 ALA A CA 1
ATOM 1805 C C . ALA A 1 232 ? -0.376 2.155 -2.983 1.00 91.88 232 ALA A C 1
ATOM 1807 O O . ALA A 1 232 ? 0.208 1.926 -4.042 1.00 91.88 232 ALA A O 1
ATOM 1808 N N . LEU A 1 233 ? 0.019 1.602 -1.833 1.00 91.62 233 LEU A N 1
ATOM 1809 C CA . LEU A 1 233 ? 1.205 0.753 -1.691 1.00 91.62 233 LEU A CA 1
ATOM 1810 C C . LEU A 1 233 ? 1.054 -0.584 -2.422 1.00 91.62 233 LEU A C 1
ATOM 1812 O O . LEU A 1 233 ? 2.018 -1.044 -3.029 1.00 91.62 233 LEU A O 1
ATOM 1816 N N . PHE A 1 234 ? -0.133 -1.197 -2.429 1.00 91.75 234 PHE A N 1
ATOM 1817 C CA . PHE A 1 234 ? -0.366 -2.411 -3.219 1.00 91.75 234 PHE A CA 1
ATOM 1818 C C . PHE A 1 234 ? -0.489 -2.148 -4.713 1.00 91.75 234 PHE A C 1
ATOM 1820 O O . PHE A 1 234 ? -0.078 -2.995 -5.503 1.00 91.75 234 PHE A O 1
ATOM 1827 N N . SER A 1 235 ? -0.982 -0.975 -5.109 1.00 90.44 235 SER A N 1
ATOM 1828 C CA . SER A 1 235 ? -0.910 -0.533 -6.503 1.00 90.44 235 SER A CA 1
ATOM 1829 C C . SER A 1 235 ? 0.548 -0.396 -6.933 1.00 90.44 235 SER A C 1
ATOM 1831 O O . SER A 1 235 ? 0.934 -0.929 -7.969 1.00 90.44 235 SER A O 1
ATOM 1833 N N . PHE A 1 236 ? 1.382 0.227 -6.099 1.00 90.50 236 PHE A N 1
ATOM 1834 C CA . PHE A 1 236 ? 2.815 0.351 -6.350 1.00 90.50 236 PHE A CA 1
ATOM 1835 C C . PHE A 1 236 ? 3.516 -1.006 -6.405 1.00 90.50 236 PHE A C 1
ATOM 1837 O O . PHE A 1 236 ? 4.252 -1.276 -7.348 1.00 90.50 236 PHE A O 1
ATOM 1844 N N . TRP A 1 237 ? 3.233 -1.895 -5.453 1.00 90.81 237 TRP A N 1
ATOM 1845 C CA . TRP A 1 237 ? 3.746 -3.263 -5.463 1.00 90.81 237 TRP A CA 1
ATOM 1846 C C . TRP A 1 237 ? 3.350 -4.013 -6.743 1.00 90.81 237 TRP A C 1
ATOM 1848 O O . TRP A 1 237 ? 4.195 -4.653 -7.366 1.00 90.81 237 TRP A O 1
ATOM 1858 N N . ALA A 1 238 ? 2.090 -3.900 -7.178 1.00 89.31 238 ALA A N 1
ATOM 1859 C CA . ALA A 1 238 ? 1.606 -4.562 -8.385 1.00 89.31 238 ALA A CA 1
ATOM 1860 C C . ALA A 1 238 ? 2.300 -4.031 -9.647 1.00 89.31 238 ALA A C 1
ATOM 1862 O O . ALA A 1 238 ? 2.695 -4.829 -10.493 1.00 89.31 238 ALA A O 1
ATOM 1863 N N . VAL A 1 239 ? 2.495 -2.715 -9.754 1.00 86.69 239 VAL A N 1
ATOM 1864 C CA . VAL A 1 239 ? 3.215 -2.105 -10.881 1.00 86.69 239 VAL A CA 1
ATOM 1865 C C . VAL A 1 239 ? 4.681 -2.538 -10.882 1.00 86.69 239 VAL A C 1
ATOM 1867 O O . VAL A 1 239 ? 5.155 -3.063 -11.880 1.00 86.69 239 VAL A O 1
ATOM 1870 N N . VAL A 1 240 ? 5.385 -2.405 -9.756 1.00 86.56 240 VAL A N 1
ATOM 1871 C CA . VAL A 1 240 ? 6.831 -2.662 -9.682 1.00 86.56 240 VAL A CA 1
ATOM 1872 C C . VAL A 1 240 ? 7.169 -4.149 -9.849 1.00 86.56 240 VAL A C 1
ATOM 1874 O O . VAL A 1 240 ? 8.078 -4.494 -10.600 1.00 86.56 240 VAL A O 1
ATOM 1877 N N . PHE A 1 241 ? 6.453 -5.054 -9.177 1.00 85.69 241 PHE A N 1
ATOM 1878 C CA . PHE A 1 241 ? 6.807 -6.480 -9.173 1.00 85.69 241 PHE A CA 1
ATOM 1879 C C . PHE A 1 241 ? 6.090 -7.296 -10.254 1.00 85.69 241 PHE A C 1
ATOM 1881 O O . PHE A 1 241 ? 6.691 -8.193 -10.852 1.00 85.69 241 PHE A O 1
ATOM 1888 N N . CYS A 1 242 ? 4.819 -6.999 -10.532 1.00 82.19 242 CYS A N 1
ATOM 1889 C CA . CYS A 1 242 ? 4.010 -7.774 -11.478 1.00 82.19 242 CYS A CA 1
ATOM 1890 C C . CYS A 1 242 ? 3.932 -7.134 -12.878 1.00 82.19 242 CYS A C 1
ATOM 1892 O O . CYS A 1 242 ? 3.561 -7.829 -13.833 1.00 82.19 242 CYS A O 1
ATOM 1894 N N . GLY A 1 243 ? 4.278 -5.849 -13.010 1.00 76.75 243 GLY A N 1
ATOM 1895 C CA . GLY A 1 243 ? 4.066 -5.035 -14.210 1.00 76.75 243 GLY A CA 1
ATOM 1896 C C . GLY A 1 243 ? 2.595 -4.665 -14.401 1.00 76.75 243 GLY A C 1
ATOM 1897 O O . GLY A 1 243 ? 1.714 -5.248 -13.757 1.00 76.75 243 GLY A O 1
ATOM 1898 N N . GLY A 1 244 ? 2.281 -3.724 -15.298 1.00 68.94 244 GLY A N 1
ATOM 1899 C CA . GLY A 1 244 ? 0.866 -3.466 -15.609 1.00 68.94 244 GLY A CA 1
ATOM 1900 C C . GLY A 1 244 ? 0.463 -2.177 -16.320 1.00 68.94 244 GLY A C 1
ATOM 1901 O O . GLY A 1 244 ? -0.737 -2.005 -16.516 1.00 68.94 244 GLY A O 1
ATOM 1902 N N . LEU A 1 245 ? 1.382 -1.281 -16.690 1.00 69.50 245 LEU A N 1
ATOM 1903 C CA . LEU A 1 245 ? 0.991 0.011 -17.280 1.00 69.50 245 LEU A CA 1
ATOM 1904 C C . LEU A 1 245 ? 0.961 0.003 -18.818 1.00 69.50 245 LEU A C 1
ATOM 1906 O O . LEU A 1 245 ? 0.093 0.635 -19.415 1.00 69.50 245 LEU A O 1
ATOM 1910 N N . ASP A 1 246 ? 1.811 -0.798 -19.466 1.00 70.06 246 ASP A N 1
ATOM 1911 C CA . ASP A 1 246 ? 1.907 -0.832 -20.928 1.00 70.06 246 ASP A CA 1
ATOM 1912 C C . ASP A 1 246 ? 0.800 -1.666 -21.597 1.00 70.06 246 ASP A C 1
ATOM 1914 O O . ASP A 1 246 ? 0.928 -2.874 -21.816 1.00 70.06 246 ASP A O 1
ATOM 1918 N N . GLY A 1 247 ? -0.281 -0.992 -21.994 1.00 66.69 247 GLY A N 1
ATOM 1919 C CA . GLY A 1 247 ? -1.312 -1.512 -22.894 1.00 66.69 247 GLY A CA 1
ATOM 1920 C C . GLY A 1 247 ? -2.684 -1.747 -22.243 1.00 66.69 247 GLY A C 1
ATOM 1921 O O . GLY A 1 247 ? -2.799 -1.920 -21.029 1.00 66.69 247 GLY A O 1
ATOM 1922 N N . PRO A 1 248 ? -3.763 -1.797 -23.049 1.00 68.69 248 PRO A N 1
ATOM 1923 C CA . PRO A 1 248 ? -5.131 -1.907 -22.535 1.00 68.69 248 PRO A CA 1
ATOM 1924 C C . PRO A 1 248 ? -5.369 -3.217 -21.772 1.00 68.69 248 PRO A C 1
ATOM 1926 O O . PRO A 1 248 ? -6.091 -3.242 -20.778 1.00 68.69 248 PRO A O 1
ATOM 1929 N N . THR A 1 249 ? -4.725 -4.307 -22.192 1.00 71.44 249 THR A N 1
ATOM 1930 C CA . THR A 1 249 ? -4.761 -5.595 -21.489 1.00 71.44 249 THR A CA 1
ATOM 1931 C C . THR A 1 249 ? -4.014 -5.549 -20.158 1.00 71.44 249 THR A C 1
ATOM 1933 O O . THR A 1 249 ? -4.460 -6.168 -19.197 1.00 71.44 249 THR A O 1
ATOM 1936 N N . ALA A 1 250 ? -2.919 -4.792 -20.064 1.00 72.19 250 ALA A N 1
ATOM 1937 C CA . ALA A 1 250 ? -2.157 -4.634 -18.831 1.00 72.19 250 ALA A CA 1
ATOM 1938 C C . ALA A 1 250 ? -2.961 -3.857 -17.774 1.00 72.19 250 ALA A C 1
ATOM 1940 O O . ALA A 1 250 ? -3.067 -4.316 -16.635 1.00 72.19 250 ALA A O 1
ATOM 1941 N N . TRP A 1 251 ? -3.646 -2.780 -18.179 1.00 71.00 251 TRP A N 1
ATOM 1942 C CA . TRP A 1 251 ? -4.541 -2.014 -17.303 1.00 71.00 251 TRP A CA 1
ATOM 1943 C C . TRP A 1 251 ? -5.722 -2.847 -16.786 1.00 71.00 251 TRP A C 1
ATOM 1945 O O . TRP A 1 251 ? -6.046 -2.826 -15.596 1.00 71.00 251 TRP A O 1
ATOM 1955 N N . LEU A 1 252 ? -6.336 -3.651 -17.662 1.00 76.19 252 LEU A N 1
ATOM 1956 C CA . LEU A 1 252 ? -7.413 -4.569 -17.276 1.00 76.19 252 LEU A CA 1
ATOM 1957 C C . LEU A 1 252 ? -6.945 -5.648 -16.292 1.00 76.19 252 LEU A C 1
ATOM 1959 O O . LEU A 1 252 ? -7.739 -6.104 -15.474 1.00 76.19 252 LEU A O 1
ATOM 1963 N N . LEU A 1 253 ? -5.671 -6.045 -16.347 1.00 79.12 253 LEU A N 1
ATOM 1964 C CA . LEU A 1 253 ? -5.076 -7.010 -15.422 1.00 79.12 253 LEU A CA 1
ATOM 1965 C C . LEU A 1 253 ? -4.566 -6.364 -14.128 1.00 79.12 253 LEU A C 1
ATOM 1967 O O . LEU A 1 253 ? -4.435 -7.058 -13.121 1.00 79.12 253 LEU A O 1
ATOM 1971 N N . LEU A 1 254 ? -4.310 -5.056 -14.112 1.00 82.75 254 LEU A N 1
ATOM 1972 C CA . LEU A 1 254 ? -3.858 -4.336 -12.925 1.00 82.75 254 LEU A CA 1
ATOM 1973 C C . LEU A 1 254 ? -4.935 -4.311 -11.831 1.00 82.75 254 LEU A C 1
ATOM 1975 O O . LEU A 1 254 ? -4.652 -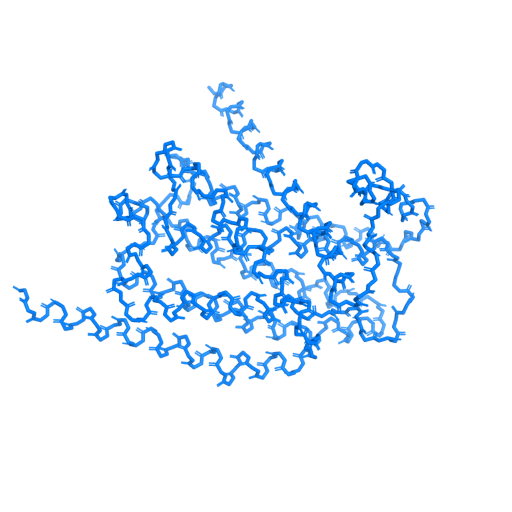4.656 -10.684 1.00 82.75 254 LEU A O 1
ATOM 1979 N N . LEU A 1 255 ? -6.178 -3.970 -12.181 1.00 84.62 255 LEU A N 1
ATOM 1980 C CA . LEU A 1 255 ? -7.300 -3.923 -11.234 1.00 84.62 255 LEU A CA 1
ATOM 1981 C C . LEU A 1 255 ? -7.513 -5.247 -10.471 1.00 84.62 255 LEU A C 1
ATOM 1983 O O . LEU A 1 255 ? -7.535 -5.212 -9.238 1.00 84.62 255 LEU A O 1
ATOM 1987 N N . PRO A 1 256 ? -7.623 -6.421 -11.128 1.00 86.25 256 PRO A N 1
ATOM 1988 C CA . PRO A 1 256 ? -7.764 -7.689 -10.423 1.00 86.25 256 PRO A CA 1
ATOM 1989 C C . PRO A 1 256 ? -6.511 -8.063 -9.623 1.00 86.25 256 PRO A C 1
ATOM 1991 O O . PRO A 1 256 ? -6.654 -8.690 -8.577 1.00 86.25 256 PRO A O 1
ATOM 1994 N N . ARG A 1 257 ? -5.300 -7.652 -10.034 1.00 86.69 257 ARG A N 1
ATOM 1995 C CA . ARG A 1 257 ? -4.073 -7.863 -9.238 1.00 86.69 257 ARG A CA 1
ATOM 1996 C C . ARG A 1 257 ? -4.112 -7.075 -7.936 1.00 86.69 257 ARG A C 1
ATOM 1998 O O . ARG A 1 257 ? -3.920 -7.654 -6.870 1.00 86.69 257 ARG A O 1
ATOM 2005 N N . VAL A 1 258 ? -4.405 -5.777 -8.010 1.00 89.38 258 VAL A N 1
ATOM 2006 C CA . VAL A 1 258 ? -4.529 -4.924 -6.820 1.00 89.38 258 VAL A CA 1
ATOM 2007 C C . VAL A 1 258 ? -5.655 -5.436 -5.925 1.00 89.38 258 VAL A C 1
ATOM 2009 O O . VAL A 1 258 ? -5.460 -5.559 -4.716 1.00 89.38 258 VAL A O 1
ATOM 2012 N N . ALA A 1 259 ? -6.800 -5.812 -6.503 1.00 88.81 259 ALA A N 1
ATOM 2013 C CA . ALA A 1 259 ? -7.914 -6.390 -5.757 1.00 88.81 259 ALA A CA 1
ATOM 2014 C C . ALA A 1 259 ? -7.526 -7.707 -5.065 1.00 88.81 259 ALA A C 1
ATOM 2016 O O . ALA A 1 259 ? -7.828 -7.879 -3.887 1.00 88.81 259 ALA A O 1
ATOM 2017 N N . PHE A 1 260 ? -6.814 -8.606 -5.749 1.00 90.38 260 PHE A N 1
ATOM 2018 C CA . PHE A 1 260 ? -6.356 -9.872 -5.180 1.00 90.38 260 PHE A CA 1
ATOM 2019 C C . PHE A 1 260 ? -5.428 -9.650 -3.982 1.00 90.38 260 PHE A C 1
ATOM 2021 O O . PHE A 1 260 ? -5.701 -10.150 -2.893 1.00 90.38 260 PHE A O 1
ATOM 2028 N N . VAL A 1 261 ? -4.382 -8.836 -4.146 1.00 90.06 261 VAL A N 1
ATOM 2029 C CA . VAL A 1 261 ? -3.426 -8.515 -3.070 1.00 90.06 261 VAL A CA 1
ATOM 2030 C C . VAL A 1 261 ? -4.136 -7.845 -1.891 1.00 90.06 261 VAL A C 1
ATOM 2032 O O . VAL A 1 261 ? -3.895 -8.187 -0.735 1.00 90.06 261 VAL A O 1
ATOM 2035 N N . SER A 1 262 ? -5.077 -6.948 -2.179 1.00 88.75 262 SER A N 1
ATOM 2036 C CA . SER A 1 262 ? -5.899 -6.273 -1.173 1.00 88.75 262 SER A CA 1
ATOM 2037 C C .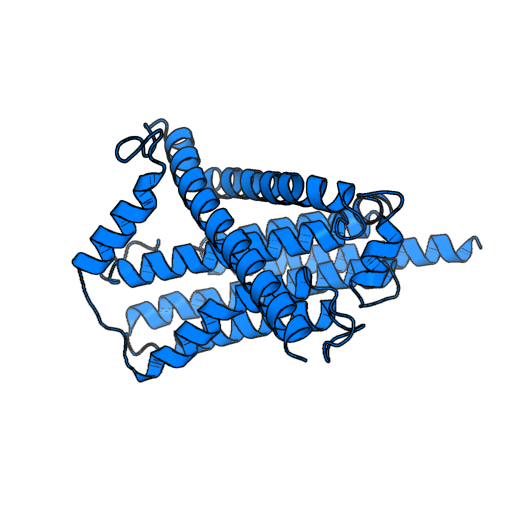 SER A 1 262 ? -6.802 -7.238 -0.394 1.00 88.75 262 SER A C 1
ATOM 2039 O O . SER A 1 262 ? -6.961 -7.100 0.818 1.00 88.75 262 SER A O 1
ATOM 2041 N N . VAL A 1 263 ? -7.378 -8.243 -1.059 1.00 88.19 263 VAL A N 1
ATOM 2042 C CA . VAL A 1 263 ? -8.184 -9.291 -0.410 1.00 88.19 263 VAL A CA 1
ATOM 2043 C C . VAL A 1 263 ? -7.310 -10.192 0.460 1.00 88.19 263 VAL A C 1
ATOM 2045 O O . VAL A 1 263 ? -7.688 -10.474 1.598 1.00 88.19 263 VAL A O 1
ATOM 2048 N N . VAL A 1 264 ? -6.128 -10.594 -0.023 1.00 89.38 264 VAL A N 1
ATOM 2049 C CA . VAL A 1 264 ? -5.153 -11.358 0.776 1.00 89.38 264 VAL A CA 1
ATOM 2050 C C . VAL A 1 264 ? -4.738 -10.558 2.010 1.00 89.38 264 VAL A C 1
ATOM 2052 O O . VAL A 1 264 ? -4.703 -11.104 3.112 1.00 89.38 264 VAL A O 1
ATOM 2055 N N . TYR A 1 265 ? -4.510 -9.251 1.855 1.00 89.44 265 TYR A N 1
ATOM 2056 C CA . TYR A 1 265 ? -4.238 -8.351 2.972 1.00 89.44 265 TYR A CA 1
ATOM 2057 C C . TYR A 1 265 ? -5.373 -8.338 3.998 1.00 89.44 265 TYR A C 1
ATOM 2059 O O . TYR A 1 265 ? -5.119 -8.516 5.190 1.00 89.44 265 TYR A O 1
ATOM 2067 N N . ILE A 1 266 ? -6.628 -8.174 3.558 1.00 87.00 266 ILE A N 1
ATOM 2068 C CA . ILE A 1 266 ? -7.781 -8.194 4.467 1.00 87.00 266 ILE A CA 1
ATOM 2069 C C . ILE A 1 266 ? -7.817 -9.518 5.227 1.00 87.00 266 ILE A C 1
ATOM 2071 O O . ILE A 1 266 ? -7.972 -9.519 6.448 1.00 87.00 266 ILE A O 1
ATOM 2075 N N . TRP A 1 267 ? -7.657 -10.633 4.518 1.00 85.06 267 TRP A N 1
ATOM 2076 C CA . TRP A 1 267 ? -7.715 -11.953 5.124 1.00 85.06 267 TRP A CA 1
ATOM 2077 C C . TRP A 1 267 ? -6.634 -12.123 6.195 1.00 85.06 267 TRP A C 1
ATOM 2079 O O . TRP A 1 267 ? -6.957 -12.418 7.345 1.00 85.06 267 TRP A O 1
ATOM 2089 N N . MET A 1 268 ? -5.376 -11.809 5.876 1.00 85.12 268 MET A N 1
ATOM 2090 C CA . MET A 1 268 ? -4.280 -11.876 6.846 1.00 85.12 268 MET A CA 1
ATOM 2091 C C . MET A 1 268 ? -4.487 -10.917 8.027 1.00 85.12 268 MET A C 1
ATOM 2093 O O . MET A 1 268 ? -4.343 -11.323 9.176 1.00 85.12 268 MET A O 1
ATOM 2097 N N . SER A 1 269 ? -4.901 -9.671 7.781 1.00 81.31 269 SER A N 1
ATOM 2098 C CA . SER A 1 269 ? -5.104 -8.666 8.840 1.00 81.31 269 SER A CA 1
ATOM 2099 C C . SER A 1 269 ? -6.212 -9.017 9.845 1.00 81.31 269 SER A C 1
ATOM 2101 O O . SER A 1 269 ? -6.256 -8.455 10.945 1.00 81.31 269 SER A O 1
ATOM 2103 N N . ARG A 1 270 ? -7.137 -9.908 9.463 1.00 82.44 270 ARG A N 1
ATOM 2104 C CA . ARG A 1 270 ? -8.232 -10.378 10.323 1.00 82.44 270 ARG A CA 1
ATOM 2105 C C . ARG A 1 270 ? -7.959 -11.729 10.965 1.00 82.44 270 ARG A C 1
ATOM 2107 O O . ARG A 1 270 ? -8.456 -11.952 12.063 1.00 82.44 270 ARG A O 1
ATOM 2114 N N . VAL A 1 271 ? -7.177 -12.589 10.316 1.00 80.06 271 VAL A N 1
ATOM 2115 C CA . VAL A 1 271 ? -6.756 -13.880 10.877 1.00 80.06 271 VAL A CA 1
ATOM 2116 C C . VAL A 1 271 ? -5.679 -13.691 11.947 1.00 80.06 271 VAL A C 1
ATOM 2118 O O . VAL A 1 271 ? -5.727 -14.353 12.982 1.00 80.06 271 VAL A O 1
ATOM 2121 N N . PHE A 1 272 ? -4.727 -12.777 11.737 1.00 74.94 272 PHE A N 1
ATOM 2122 C CA . PHE A 1 272 ? -3.675 -12.518 12.717 1.00 74.94 272 PHE A CA 1
ATOM 2123 C C . PHE A 1 272 ? -4.123 -11.511 13.789 1.00 74.94 272 PHE A C 1
ATOM 2125 O O . PHE A 1 272 ? -4.771 -10.505 13.472 1.00 74.94 272 PHE A O 1
ATOM 2132 N N . PRO A 1 273 ? -3.772 -11.742 15.069 1.00 69.62 273 PRO A N 1
ATOM 2133 C CA . PRO A 1 273 ? -4.042 -10.782 16.129 1.00 69.62 273 PRO A CA 1
ATOM 2134 C C . PRO A 1 273 ? -3.283 -9.474 15.872 1.00 69.62 273 PRO A C 1
ATOM 2136 O O . PRO A 1 273 ? -2.202 -9.459 15.284 1.00 69.62 273 PRO A O 1
ATOM 2139 N N . GLY A 1 274 ? -3.859 -8.357 16.325 1.00 69.56 274 GLY A N 1
ATOM 2140 C CA . GLY A 1 274 ? -3.205 -7.052 16.219 1.00 69.56 274 GLY A CA 1
ATOM 2141 C C . GLY A 1 274 ? -1.868 -7.048 16.963 1.00 69.56 274 GLY A C 1
ATOM 2142 O O . GLY A 1 274 ? -1.792 -7.514 18.098 1.00 69.56 274 GLY A O 1
ATOM 2143 N N . ILE A 1 275 ? -0.830 -6.510 16.324 1.00 73.50 275 ILE A N 1
ATOM 2144 C CA . ILE A 1 275 ? 0.533 -6.507 16.860 1.00 73.50 275 ILE A CA 1
ATOM 2145 C C . ILE A 1 275 ? 0.744 -5.229 17.678 1.00 73.50 275 ILE A C 1
ATOM 2147 O O . ILE A 1 275 ? 0.369 -4.128 17.255 1.00 73.50 275 ILE A O 1
ATOM 2151 N N . ARG A 1 276 ? 1.352 -5.358 18.861 1.00 74.94 276 ARG A N 1
ATOM 2152 C CA . ARG A 1 276 ? 1.777 -4.203 19.657 1.00 74.94 276 ARG A CA 1
ATOM 2153 C C . ARG A 1 276 ? 2.886 -3.457 18.914 1.00 74.94 276 ARG A C 1
ATOM 2155 O O . ARG A 1 276 ? 3.750 -4.073 18.306 1.00 74.94 276 ARG A O 1
ATOM 2162 N N . SER A 1 277 ? 2.914 -2.128 18.991 1.00 72.06 277 SER A N 1
ATOM 2163 C CA . SER A 1 277 ? 3.890 -1.323 18.238 1.00 72.06 277 SER A CA 1
ATOM 2164 C C . SER A 1 277 ? 5.359 -1.662 18.542 1.00 72.06 277 SER A C 1
ATOM 2166 O O . SER A 1 277 ? 6.183 -1.635 17.633 1.00 72.06 277 SER A O 1
ATOM 2168 N N . GLY A 1 278 ? 5.678 -2.030 19.791 1.00 74.56 278 GLY A N 1
ATOM 2169 C CA . GLY A 1 278 ? 7.016 -2.499 20.178 1.00 74.56 278 GLY A CA 1
ATOM 2170 C C . GLY A 1 278 ? 7.401 -3.802 19.473 1.00 74.56 278 GLY A C 1
ATOM 2171 O O . GLY A 1 278 ? 8.440 -3.866 18.824 1.00 74.56 278 GLY A O 1
ATOM 2172 N N . ASP A 1 279 ? 6.515 -4.796 19.509 1.00 83.38 279 ASP A N 1
ATOM 2173 C CA . ASP A 1 279 ? 6.734 -6.096 18.867 1.00 83.38 279 ASP A CA 1
ATOM 2174 C C . ASP A 1 279 ? 6.794 -5.950 17.336 1.00 83.38 279 ASP A C 1
ATOM 2176 O O . ASP A 1 279 ? 7.603 -6.593 16.674 1.00 83.38 279 ASP A O 1
ATOM 2180 N N . ALA A 1 280 ? 5.991 -5.048 16.759 1.00 83.81 280 ALA A N 1
ATOM 2181 C CA . ALA A 1 280 ? 6.023 -4.738 15.330 1.00 83.81 280 ALA A CA 1
ATOM 2182 C C . ALA A 1 280 ? 7.377 -4.147 14.902 1.00 83.81 280 ALA A C 1
ATOM 2184 O O . ALA A 1 280 ? 7.921 -4.540 13.868 1.00 83.81 280 ALA A O 1
ATOM 2185 N N . GLN A 1 281 ? 7.940 -3.237 15.705 1.00 86.44 281 GLN A N 1
ATOM 2186 C CA . GLN A 1 281 ? 9.286 -2.708 15.478 1.00 86.44 281 GLN A CA 1
ATOM 2187 C C . GLN A 1 281 ? 10.332 -3.822 15.549 1.00 86.44 281 GLN A C 1
ATOM 2189 O O . GLN A 1 281 ? 11.228 -3.879 14.710 1.00 86.44 281 GLN A O 1
ATOM 2194 N N . GLU A 1 282 ? 10.225 -4.700 16.542 1.00 88.56 282 GLU A N 1
ATOM 2195 C CA . GLU A 1 282 ? 11.168 -5.794 16.741 1.00 88.56 282 GLU A CA 1
ATOM 2196 C C . GLU A 1 282 ? 11.126 -6.803 15.587 1.00 88.56 282 GLU A C 1
ATOM 2198 O O . GLU A 1 282 ? 12.179 -7.182 15.079 1.00 88.56 282 GLU A O 1
ATOM 2203 N N . ILE A 1 283 ? 9.934 -7.169 15.106 1.00 89.69 283 ILE A N 1
ATOM 2204 C CA . ILE A 1 283 ? 9.752 -8.030 13.926 1.00 89.69 283 ILE A CA 1
ATOM 2205 C C . ILE A 1 283 ? 10.402 -7.394 12.696 1.00 89.69 283 ILE A C 1
ATOM 2207 O O . ILE A 1 283 ? 11.159 -8.050 11.979 1.00 89.69 283 ILE A O 1
ATOM 2211 N N . GLN A 1 284 ? 10.154 -6.107 12.454 1.00 90.00 284 GLN A N 1
ATOM 2212 C CA . GLN A 1 284 ? 10.748 -5.427 11.307 1.00 90.00 284 GLN A CA 1
ATOM 2213 C C . GLN A 1 284 ? 12.270 -5.333 11.421 1.00 90.00 284 GLN A C 1
ATOM 2215 O O . GLN A 1 284 ? 12.965 -5.611 10.452 1.00 90.00 284 GLN A O 1
ATOM 2220 N N . MET A 1 285 ? 12.802 -4.997 12.598 1.00 91.00 285 MET A N 1
ATOM 2221 C CA . MET A 1 285 ? 14.242 -4.855 12.807 1.00 91.00 285 MET A CA 1
ATOM 2222 C C . MET A 1 285 ? 14.977 -6.199 12.763 1.00 91.00 285 MET A C 1
ATOM 2224 O O . MET A 1 285 ? 16.054 -6.280 12.182 1.00 91.00 285 MET A O 1
ATOM 2228 N N . LYS A 1 286 ? 14.438 -7.244 13.400 1.00 91.81 286 LYS A N 1
ATOM 2229 C CA . LYS A 1 286 ? 15.131 -8.533 13.558 1.00 91.81 286 LYS A CA 1
ATOM 2230 C C . LYS A 1 286 ? 14.878 -9.497 12.408 1.00 91.81 286 LYS A C 1
ATOM 2232 O O . LYS A 1 286 ? 15.732 -10.335 12.143 1.00 91.81 286 LYS A O 1
ATOM 2237 N N . ILE A 1 287 ? 13.724 -9.404 11.748 1.00 92.69 287 ILE A N 1
ATOM 2238 C CA . ILE A 1 287 ? 13.317 -10.363 10.716 1.00 92.69 287 ILE A CA 1
ATOM 2239 C C . ILE A 1 287 ? 13.317 -9.693 9.345 1.00 92.69 287 ILE A C 1
ATOM 2241 O O . ILE A 1 287 ? 14.076 -10.097 8.468 1.00 92.69 287 ILE A O 1
ATOM 2245 N N . PHE A 1 288 ? 12.505 -8.654 9.140 1.00 93.06 288 PHE A N 1
ATOM 2246 C CA . PHE A 1 288 ? 12.280 -8.134 7.785 1.00 93.06 288 PHE A CA 1
ATOM 2247 C C . PHE A 1 288 ? 13.441 -7.305 7.237 1.00 93.06 288 PHE A C 1
ATOM 2249 O O . PHE A 1 288 ? 13.754 -7.398 6.050 1.00 93.06 288 PHE A O 1
ATOM 2256 N N . LEU A 1 289 ? 14.119 -6.531 8.081 1.00 92.88 289 LEU A N 1
ATOM 2257 C CA . LEU A 1 289 ? 15.262 -5.732 7.664 1.00 92.88 289 LEU A CA 1
ATOM 2258 C C . LEU A 1 289 ? 16.443 -6.635 7.244 1.00 92.88 289 LEU A C 1
ATOM 2260 O O . LEU A 1 289 ? 16.888 -6.499 6.104 1.00 92.88 289 LEU A O 1
ATOM 2264 N N . PRO A 1 290 ? 16.892 -7.629 8.041 1.00 94.50 290 PRO A N 1
ATOM 2265 C CA . PRO A 1 290 ? 17.912 -8.579 7.599 1.00 94.50 290 PRO A CA 1
ATOM 2266 C C . PRO A 1 290 ? 17.475 -9.391 6.381 1.00 94.50 290 PRO A C 1
ATOM 2268 O O . PRO A 1 290 ? 18.278 -9.604 5.478 1.00 94.50 290 PRO A O 1
ATOM 2271 N N . ALA A 1 291 ? 16.204 -9.801 6.310 1.00 94.50 291 ALA A N 1
ATOM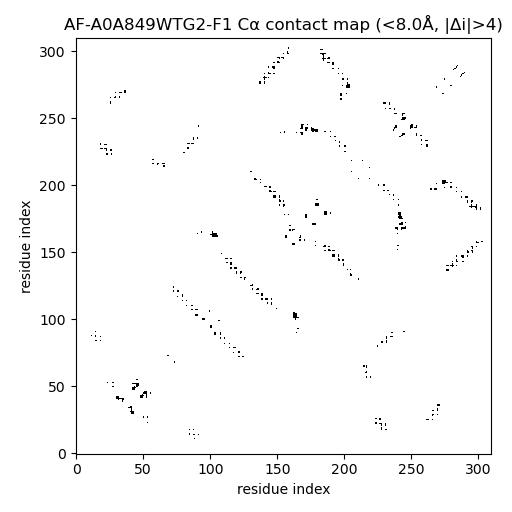 2272 C CA . ALA A 1 291 ? 15.695 -10.544 5.162 1.00 94.50 291 ALA A CA 1
ATOM 2273 C C . ALA A 1 291 ? 15.694 -9.706 3.871 1.00 94.50 291 ALA A C 1
ATOM 2275 O O . ALA A 1 291 ? 16.008 -10.233 2.806 1.00 94.50 291 ALA A O 1
ATOM 2276 N N . SER A 1 292 ? 15.392 -8.404 3.942 1.00 94.06 292 SER A N 1
ATOM 2277 C CA . SER A 1 292 ? 15.422 -7.519 2.765 1.00 94.06 292 SER A CA 1
ATOM 2278 C C . SER A 1 292 ? 16.852 -7.229 2.303 1.00 94.06 292 SER A C 1
ATOM 2280 O O . SER A 1 292 ? 17.113 -7.194 1.102 1.00 94.06 292 SER A O 1
ATOM 2282 N N . LEU A 1 293 ? 17.805 -7.114 3.234 1.00 93.88 293 LEU A N 1
ATOM 2283 C CA . LEU A 1 293 ? 19.234 -7.046 2.911 1.00 93.88 293 LEU A CA 1
ATOM 2284 C C . LEU A 1 293 ? 19.742 -8.351 2.293 1.00 93.88 293 LEU A C 1
ATOM 2286 O O . LEU A 1 293 ? 20.494 -8.322 1.323 1.00 93.88 293 LEU A O 1
ATOM 2290 N N . LEU A 1 294 ? 19.303 -9.497 2.810 1.00 94.69 294 LEU A N 1
ATOM 2291 C CA . LEU A 1 294 ? 19.619 -10.796 2.229 1.00 94.69 294 LEU A CA 1
ATOM 2292 C C . LEU A 1 294 ? 19.056 -10.905 0.807 1.00 94.69 294 LEU A C 1
ATOM 2294 O O . LEU A 1 294 ? 19.785 -11.313 -0.090 1.00 94.69 294 LEU A O 1
ATOM 2298 N N . ALA A 1 295 ? 17.818 -10.461 0.573 1.00 93.50 295 ALA A N 1
ATOM 2299 C CA . ALA A 1 295 ? 17.226 -10.394 -0.765 1.00 93.50 295 ALA A CA 1
ATOM 2300 C C . ALA A 1 295 ? 18.064 -9.533 -1.724 1.00 93.50 295 ALA A C 1
ATOM 2302 O O . ALA A 1 295 ? 18.303 -9.926 -2.866 1.00 93.50 295 ALA A O 1
ATOM 2303 N N . PHE A 1 296 ? 18.562 -8.391 -1.243 1.00 92.88 296 PHE A N 1
ATOM 2304 C CA . PHE A 1 296 ? 19.444 -7.510 -2.004 1.00 92.88 296 PHE A CA 1
ATOM 2305 C C . PHE A 1 296 ? 20.770 -8.186 -2.372 1.00 92.88 296 PHE A C 1
ATOM 2307 O O . PHE A 1 296 ? 21.170 -8.163 -3.536 1.00 92.88 296 PHE A O 1
ATOM 2314 N N . VAL A 1 297 ? 21.436 -8.830 -1.409 1.00 93.56 297 VAL A N 1
ATOM 2315 C CA . VAL A 1 297 ? 22.697 -9.550 -1.653 1.00 93.56 297 VAL A CA 1
ATOM 2316 C C . VAL A 1 297 ? 22.480 -10.737 -2.593 1.00 93.56 297 VAL A C 1
ATOM 2318 O O . VAL A 1 297 ? 23.261 -10.923 -3.522 1.00 93.56 297 VAL A O 1
ATOM 2321 N N . MET A 1 298 ? 21.404 -11.507 -2.403 1.00 91.81 298 MET A N 1
ATOM 2322 C CA . MET A 1 298 ? 21.054 -12.623 -3.285 1.00 91.81 298 MET A CA 1
ATOM 2323 C C . MET A 1 298 ? 20.867 -12.162 -4.730 1.00 91.81 298 MET A C 1
ATOM 2325 O O . MET A 1 298 ? 21.389 -12.803 -5.640 1.00 91.81 298 MET A O 1
ATOM 2329 N N . GLU A 1 299 ? 20.164 -11.049 -4.945 1.00 90.81 299 GLU A N 1
ATOM 2330 C CA . GLU A 1 299 ? 19.963 -10.503 -6.287 1.00 90.81 299 GLU A CA 1
ATOM 2331 C C . GLU A 1 299 ? 21.276 -9.999 -6.899 1.00 90.81 299 GLU A C 1
ATOM 2333 O O . GLU A 1 299 ? 21.564 -10.274 -8.062 1.00 90.81 299 GLU A O 1
ATOM 2338 N N . ALA A 1 300 ? 22.123 -9.328 -6.112 1.00 89.88 300 ALA A N 1
ATOM 2339 C CA . ALA A 1 300 ? 23.437 -8.884 -6.570 1.00 89.88 300 ALA A CA 1
ATOM 2340 C C . ALA A 1 300 ? 24.329 -10.067 -6.998 1.00 89.88 300 ALA A C 1
ATOM 2342 O O . ALA A 1 300 ? 24.947 -10.022 -8.064 1.00 89.88 300 ALA A O 1
ATOM 2343 N N . CYS A 1 301 ? 24.359 -11.147 -6.209 1.00 90.75 301 CYS A N 1
ATOM 2344 C CA . CYS A 1 301 ? 25.078 -12.373 -6.557 1.00 90.75 301 CYS A CA 1
ATOM 2345 C C . CYS A 1 301 ? 24.506 -13.026 -7.820 1.00 90.75 301 CYS A C 1
ATOM 2347 O O . CYS A 1 301 ? 25.267 -13.413 -8.705 1.00 90.75 301 CYS A O 1
ATOM 2349 N N . TRP A 1 302 ? 23.180 -13.121 -7.930 1.00 89.19 302 TRP A N 1
ATOM 2350 C CA . TRP A 1 302 ? 22.504 -13.693 -9.096 1.00 89.19 302 TRP A CA 1
ATOM 2351 C C . TRP A 1 302 ? 22.875 -12.962 -10.392 1.00 89.19 302 TRP A C 1
ATOM 2353 O O . TRP A 1 302 ? 23.259 -13.589 -11.379 1.00 89.19 302 TRP A O 1
ATOM 2363 N N . LEU A 1 303 ? 22.852 -11.627 -10.371 1.00 87.50 303 LEU A N 1
ATOM 2364 C CA . LEU A 1 303 ? 23.241 -10.801 -11.515 1.00 87.50 303 LEU A CA 1
ATOM 2365 C C . LEU A 1 303 ? 24.727 -10.936 -11.862 1.00 87.50 303 LEU A C 1
ATOM 2367 O O . LEU A 1 303 ? 25.076 -10.931 -13.043 1.00 87.50 303 LEU A O 1
ATOM 2371 N N . PHE A 1 304 ? 25.601 -11.076 -10.860 1.00 87.94 304 PHE A N 1
ATOM 2372 C CA . PHE A 1 304 ? 27.026 -11.321 -11.086 1.00 87.94 304 PHE A CA 1
ATOM 2373 C C . PHE A 1 304 ? 27.262 -12.659 -11.799 1.00 87.94 304 PHE A C 1
ATOM 2375 O O . PHE A 1 304 ? 27.986 -12.697 -12.792 1.00 87.94 304 PHE A O 1
ATOM 2382 N N . PHE A 1 305 ? 26.600 -13.735 -11.360 1.00 87.50 305 PHE A N 1
ATOM 2383 C CA . PHE A 1 305 ? 26.695 -15.041 -12.020 1.00 87.50 305 PHE A CA 1
ATOM 2384 C C . PHE A 1 305 ? 26.174 -15.009 -13.459 1.00 87.50 305 PHE A C 1
ATOM 2386 O O . PHE A 1 305 ? 26.815 -15.561 -14.349 1.00 87.50 305 PHE A O 1
ATOM 2393 N N . LEU A 1 306 ? 25.054 -14.327 -13.713 1.00 83.38 306 LEU A N 1
ATOM 2394 C CA . LEU A 1 306 ? 24.503 -14.210 -15.065 1.00 83.38 306 LEU A CA 1
ATOM 2395 C C . LEU A 1 306 ? 25.411 -13.410 -16.012 1.00 83.38 306 LEU A C 1
ATOM 2397 O O . LEU A 1 306 ? 25.508 -13.759 -17.184 1.00 83.38 306 LEU A O 1
ATOM 2401 N N . ARG A 1 307 ? 26.092 -12.367 -15.516 1.00 76.50 307 ARG A N 1
ATOM 2402 C CA . ARG A 1 307 ? 27.047 -11.567 -16.308 1.00 76.50 307 ARG A CA 1
ATOM 2403 C C . ARG A 1 307 ? 28.401 -12.249 -16.501 1.00 76.50 307 ARG A C 1
ATOM 2405 O O . ARG A 1 307 ? 29.077 -11.959 -17.475 1.00 76.50 307 ARG A O 1
ATOM 2412 N N . GLY A 1 308 ? 28.803 -13.144 -15.600 1.00 64.56 308 GLY A N 1
ATOM 2413 C CA . GLY A 1 308 ? 30.045 -13.915 -15.735 1.00 64.56 308 GLY A CA 1
ATOM 2414 C C . GLY A 1 308 ? 30.012 -14.977 -16.843 1.00 64.56 308 GLY A C 1
ATOM 2415 O O . GLY A 1 308 ? 31.057 -15.520 -17.188 1.00 64.56 308 GLY A O 1
ATOM 2416 N N . HIS A 1 309 ? 28.832 -15.274 -17.395 1.00 53.12 309 HIS A N 1
ATOM 2417 C CA . HIS A 1 309 ? 28.617 -16.262 -18.459 1.00 53.12 309 HIS A CA 1
ATOM 2418 C C . HIS A 1 309 ? 28.330 -15.648 -19.846 1.00 53.12 309 HIS A C 1
ATOM 2420 O O . HIS A 1 309 ? 28.041 -16.396 -20.781 1.00 53.12 309 HIS A O 1
ATOM 2426 N N . SER A 1 310 ? 28.406 -14.319 -19.987 1.00 44.09 310 SER A N 1
ATOM 2427 C CA . SER A 1 310 ? 28.263 -13.570 -21.250 1.00 44.09 310 SER A CA 1
ATOM 2428 C C . SER A 1 310 ? 29.569 -12.897 -21.638 1.00 44.09 310 SER A C 1
ATOM 2430 O O . SER A 1 310 ? 29.936 -12.969 -22.828 1.00 44.09 310 SER A O 1
#

Mean predicted aligned error: 8.46 Å

Foldseek 3Di:
DVVVVVVLVVLLVVLVCVLLVQLLVLVQVLQCLLCVVVVHHGQCPPPHNNSCVLVVVLVVLVVVDPPPDDPVCVVLLVCLQCLLSVLLSLVQDPDPDDPCAQQSQVVSLVSLVVNLVSLLVSLCPPPDDPLSVLSPLLSLLSVLLSVLLVLLLVLLCLVQVGNGLVSLQVVCVVPFQCQCPVFPLNVLSLVLNLVSLLLSLLADSCPPPPPPPPRVNVSVSVSSSSSSVLLSSLLVSCCNRGNANPDPVSVVVSVVSSVVSSSVSSNVSSVDHRDYSVVSSVCSVVPSNVSSVVSSVRSNVVVVVVVVVD

Solvent-accessible surface area (backbone atoms only — not comparable to full-atom values): 16559 Å² total; per-residue (Å²): 110,68,70,60,55,51,49,53,50,53,49,52,49,49,50,48,49,51,45,52,52,50,26,53,51,48,55,53,48,44,46,37,53,42,18,57,76,68,76,43,85,43,71,59,83,34,57,81,78,15,72,44,38,65,57,53,50,50,51,54,34,63,71,65,60,70,86,83,72,59,78,86,51,47,68,59,55,51,51,62,63,50,44,43,51,54,47,42,44,60,72,70,50,88,52,98,78,50,99,45,70,68,37,43,51,57,52,48,53,49,50,57,51,50,50,53,50,52,53,43,49,58,25,68,70,44,93,43,83,68,64,25,56,47,42,56,50,41,43,63,25,41,51,48,26,52,51,33,38,50,45,22,51,49,35,50,32,69,74,67,73,53,51,23,58,69,60,56,30,61,71,21,61,89,39,67,36,43,58,38,72,72,37,75,13,36,34,47,15,52,53,48,32,54,53,32,54,49,51,47,63,37,41,54,83,73,67,63,86,82,58,89,75,64,46,64,53,60,58,48,51,51,52,51,51,51,33,34,41,51,52,35,51,40,43,50,48,38,42,72,39,35,26,30,75,74,49,76,68,26,48,66,50,35,57,60,48,35,50,50,55,51,49,53,48,43,50,49,63,60,72,45,78,75,45,54,42,67,59,40,29,48,47,34,61,71,48,46,37,54,49,25,52,47,17,36,52,47,35,54,51,52,52,49,58,60,57,74,75,110

pLDDT: mean 78.71, std 12.35, range [38.25, 94.69]

Sequence (310 aa):
MMFHAMALALEGVAVAAFLTASAVVLLQLERRVQALVEHRVGPDQVGPGGALQLLADLFKMVWRGRRNLSLAELPFWTALFFLPFVFTAILFFEAPRTPVQGREVLALLLLILVSGILEAFISIWRTGGTERYAFARHIPSRAMGILTMSICVAVVFLHTGATSLEWINGIQKNAPFLLLLRGPGTLLSSVIFFLSVLVVEAQRPFASGEDKSVGGVKNFFFQFLSRLWVVALFSFWAVVFCGGLDGPTAWLLLLPRVAFVSVVYIWMSRVFPGIRSGDAQEIQMKIFLPASLLAFVMEACWLFFLRGHS

Nearest PDB structures (foldseek):
  7arb-assembly1_H  TM=8.209E-01  e=4.346E-10  Arabidopsis thaliana
  8xno-assembly1_H  TM=8.228E-01  e=3.939E-09  Mus musculus
  7r48-assembly1_H  TM=8.121E-01  e=8.449E-09  Bos taurus
  6zkm-assembly1_H  TM=8.190E-01  e=3.144E-08  Ovis aries
  6zku-assembly1_H  TM=8.255E-01  e=5.938E-08  Ovis aries

Radius of gyration: 20.3 Å; Cα contacts (8 Å, |Δi|>4): 342; chains: 1; bounding box: 59×42×51 Å

Secondary structure (DSSP, 8-state):
-HHHHHHHHHHHHHHHHHHHHHHHHHHHHHHHHHHHHTTS--S-SSSGGGTTHHHHHHHHHHHH------TTTHHHHHHHHHHHHHHHHHHH---TT-TTTT-HHHHHHHHHHHHHHHHHHHHHH---HHHHHHHHTTHHHHHHHHHHHHHHHHHHHHHHS---HHHHHHHHSSSTTHHHHS-HHHHHHHHHHHHHHHHHHH--TTTSTT-TTS-HHHHHHHHHHHHHHHHHHHHHHIIIII---SSHHHHHHHHHHHHHHHHHHHHHHHHSPPPPHHHHHHHIIIIIHHHHHHHHHHHHHHHHHHHTT-